Protein AF-L1JZZ5-F1 (afdb_monomer_lite)

Structure (mmCIF, N/CA/C/O backbone):
data_AF-L1JZZ5-F1
#
_entry.id   AF-L1JZZ5-F1
#
loop_
_atom_site.group_PDB
_atom_site.id
_atom_site.type_symbol
_atom_site.label_atom_id
_atom_site.label_alt_id
_atom_site.label_comp_id
_atom_site.label_asym_id
_atom_site.label_entity_id
_atom_site.label_seq_id
_atom_site.pdbx_PDB_ins_code
_atom_site.Cartn_x
_atom_site.Cartn_y
_atom_site.Cartn_z
_atom_site.occupancy
_atom_site.B_iso_or_equiv
_atom_site.auth_seq_id
_atom_site.auth_comp_id
_atom_site.auth_asym_id
_atom_site.auth_atom_id
_atom_site.pdbx_PDB_model_num
ATOM 1 N N . MET A 1 1 ? -26.896 -26.836 -14.659 1.00 37.75 1 MET A N 1
ATOM 2 C CA . MET A 1 1 ? -25.752 -26.478 -13.794 1.00 37.75 1 MET A CA 1
ATOM 3 C C . MET A 1 1 ? -26.277 -25.553 -12.716 1.00 37.75 1 MET A C 1
ATOM 5 O O . MET A 1 1 ? -26.664 -24.434 -13.031 1.00 37.75 1 MET A O 1
ATOM 9 N N . GLY A 1 2 ? -26.455 -26.086 -11.507 1.00 32.66 2 GLY A N 1
ATOM 10 C CA . GLY A 1 2 ? -27.060 -25.362 -10.392 1.00 32.66 2 GLY A CA 1
ATOM 11 C C . GLY A 1 2 ? -26.170 -24.207 -9.953 1.00 32.66 2 GLY A C 1
ATOM 12 O O . GLY A 1 2 ? -24.972 -24.394 -9.762 1.00 32.66 2 GLY A O 1
ATOM 13 N N . LYS A 1 3 ? -26.761 -23.017 -9.831 1.00 33.50 3 LYS A N 1
ATOM 14 C CA . LYS A 1 3 ? -26.171 -21.923 -9.065 1.00 33.50 3 LYS A CA 1
ATOM 15 C C . LYS A 1 3 ? -26.267 -22.335 -7.602 1.00 33.50 3 LYS A C 1
ATOM 17 O O . LYS A 1 3 ? -27.375 -22.497 -7.099 1.00 33.50 3 LYS A O 1
ATOM 22 N N . GLU A 1 4 ? -25.128 -22.559 -6.963 1.00 29.78 4 GLU A N 1
ATOM 23 C CA . GLU A 1 4 ? -25.080 -22.653 -5.509 1.00 29.78 4 GLU A CA 1
ATOM 24 C C . GLU A 1 4 ? -25.578 -21.325 -4.933 1.00 29.78 4 GLU A C 1
ATOM 26 O O . GLU A 1 4 ? -25.044 -20.254 -5.233 1.00 29.78 4 GLU A O 1
ATOM 31 N N . GLU A 1 5 ? -26.652 -21.392 -4.152 1.00 34.62 5 GLU A N 1
ATOM 32 C CA . GLU A 1 5 ? -27.039 -20.299 -3.270 1.00 34.62 5 GLU A CA 1
ATOM 33 C C . GLU A 1 5 ? -25.963 -20.129 -2.184 1.00 34.62 5 GLU A C 1
ATOM 35 O O . GLU A 1 5 ? -25.422 -21.128 -1.699 1.00 34.62 5 GLU A O 1
ATOM 40 N N . PRO A 1 6 ? -25.633 -18.892 -1.769 1.00 41.34 6 PRO A N 1
ATOM 41 C CA . PRO A 1 6 ? -24.631 -18.654 -0.740 1.00 41.34 6 PRO A CA 1
ATOM 42 C C . PRO A 1 6 ? -25.160 -19.119 0.624 1.00 41.34 6 PRO A C 1
ATOM 44 O O . PRO A 1 6 ? -25.843 -18.389 1.343 1.00 41.34 6 PRO A O 1
ATOM 47 N N . GLY A 1 7 ? -24.835 -20.360 0.980 1.00 38.97 7 GLY A N 1
ATOM 48 C CA . GLY A 1 7 ? -25.080 -20.917 2.303 1.00 38.97 7 GLY A CA 1
ATOM 49 C C . GLY A 1 7 ? -24.363 -20.114 3.394 1.00 38.97 7 GLY A C 1
ATOM 50 O O . GLY A 1 7 ? -23.183 -19.795 3.277 1.00 38.97 7 GLY A O 1
ATOM 51 N N . ALA A 1 8 ? -25.100 -19.794 4.459 1.00 40.31 8 ALA A N 1
ATOM 52 C CA . ALA A 1 8 ? -24.611 -19.375 5.775 1.00 40.31 8 ALA A CA 1
ATOM 53 C C . ALA A 1 8 ? -23.404 -18.408 5.795 1.00 40.31 8 ALA A C 1
ATOM 55 O O . ALA A 1 8 ? -22.304 -18.768 6.203 1.00 40.31 8 ALA A O 1
ATOM 56 N N . GLY A 1 9 ? -23.644 -17.140 5.445 1.00 44.41 9 GLY A N 1
ATOM 57 C CA . GLY A 1 9 ? -23.023 -15.985 6.114 1.00 44.41 9 GLY A CA 1
ATOM 58 C C . GLY A 1 9 ? -21.493 -15.955 6.218 1.00 44.41 9 GLY A C 1
ATOM 59 O O . GLY A 1 9 ? -20.964 -15.453 7.211 1.00 44.41 9 GLY A O 1
ATOM 60 N N . GLY A 1 10 ? -20.770 -16.482 5.227 1.00 56.88 10 GLY A N 1
ATOM 61 C CA . GLY A 1 10 ? -19.325 -16.305 5.136 1.00 56.88 10 GLY A CA 1
ATOM 62 C C . GLY A 1 10 ? -18.994 -14.816 5.046 1.00 56.88 10 GLY A C 1
ATOM 63 O O . GLY A 1 10 ? -19.433 -14.132 4.126 1.00 56.88 10 GLY A O 1
ATOM 64 N N . MET A 1 11 ? -18.251 -14.289 6.019 1.00 63.69 11 MET A N 1
ATOM 65 C CA . MET A 1 11 ? -17.798 -12.900 5.995 1.00 63.69 11 MET A CA 1
ATOM 66 C C . MET A 1 11 ? -16.867 -12.701 4.796 1.00 63.69 11 MET A C 1
ATOM 68 O O . MET A 1 11 ? -15.709 -13.112 4.834 1.00 63.69 11 MET A O 1
ATOM 72 N N . ALA A 1 12 ? -17.373 -12.082 3.732 1.00 80.50 12 ALA A N 1
ATOM 73 C CA . ALA A 1 12 ? -16.554 -11.700 2.594 1.00 80.50 12 ALA A CA 1
ATOM 74 C C . ALA A 1 12 ? -15.618 -10.560 3.019 1.00 80.50 12 ALA A C 1
ATOM 76 O O . ALA A 1 12 ? -16.069 -9.493 3.438 1.00 80.50 12 ALA A O 1
ATOM 77 N N . TRP A 1 13 ? -14.310 -10.783 2.925 1.00 86.56 13 TRP A N 1
ATOM 78 C CA . TRP A 1 13 ? -13.311 -9.724 3.022 1.00 86.56 13 TRP A CA 1
ATOM 79 C C . TRP A 1 13 ? -12.365 -9.799 1.838 1.00 86.56 13 TRP A C 1
ATOM 81 O O . TRP A 1 13 ? -12.083 -10.876 1.316 1.00 86.56 13 TRP A O 1
ATOM 91 N N . ALA A 1 14 ? -11.860 -8.644 1.422 1.00 91.94 14 ALA A N 1
ATOM 92 C CA . ALA A 1 14 ? -10.918 -8.573 0.321 1.00 91.94 14 ALA A CA 1
ATOM 93 C C . ALA A 1 14 ? -9.541 -9.085 0.773 1.00 91.94 14 ALA A C 1
ATOM 95 O O . ALA A 1 14 ? -8.898 -8.503 1.654 1.00 91.94 14 ALA A O 1
ATOM 96 N N . LYS A 1 15 ? -9.122 -10.198 0.168 1.00 96.00 15 LYS A N 1
ATOM 97 C CA . LYS A 1 15 ? -7.812 -10.829 0.323 1.00 96.00 15 LYS A CA 1
ATOM 98 C C . LYS A 1 15 ? -7.146 -10.867 -1.053 1.00 96.00 15 LYS A C 1
ATOM 100 O O . LYS A 1 15 ? -7.785 -11.258 -2.018 1.00 96.00 15 LYS A O 1
ATOM 105 N N . PHE A 1 16 ? -5.869 -10.510 -1.114 1.00 97.88 16 PHE A N 1
ATOM 106 C CA . PHE A 1 16 ? -5.036 -10.654 -2.304 1.00 97.88 16 PHE A CA 1
ATOM 107 C C . PHE A 1 16 ? -3.808 -11.502 -1.965 1.00 97.88 16 PHE A C 1
ATOM 109 O O . PHE A 1 16 ? -2.813 -10.988 -1.456 1.00 97.88 16 PHE A O 1
ATOM 116 N N . GLY A 1 17 ? -3.919 -12.813 -2.171 1.00 97.62 17 GLY A N 1
ATOM 117 C CA . GLY A 1 17 ? -2.864 -13.805 -1.988 1.00 97.62 17 GLY A CA 1
ATOM 118 C C . GLY A 1 17 ? -2.224 -14.250 -3.298 1.00 97.62 17 GLY A C 1
ATOM 119 O O . GLY A 1 17 ? -2.310 -13.570 -4.322 1.00 97.62 17 GLY A O 1
ATOM 120 N N . LYS A 1 18 ? -1.546 -15.403 -3.267 1.00 97.94 18 LYS A N 1
ATOM 121 C CA . LYS A 1 18 ? -0.836 -15.949 -4.434 1.00 97.94 18 LYS A CA 1
ATOM 122 C C . LYS A 1 18 ? -1.763 -16.214 -5.613 1.00 97.94 18 LYS A C 1
ATOM 124 O O . LYS A 1 18 ? -1.334 -16.064 -6.754 1.00 97.94 18 LYS A O 1
ATOM 129 N N . GLU A 1 19 ? -3.009 -16.597 -5.344 1.00 97.56 19 GLU A N 1
ATOM 130 C CA . GLU A 1 19 ? -4.022 -16.828 -6.373 1.00 97.56 19 GLU A CA 1
ATOM 131 C C . GLU A 1 19 ? -4.348 -15.536 -7.135 1.00 97.56 19 GLU A C 1
ATOM 133 O O . GLU A 1 19 ? -4.229 -15.504 -8.360 1.00 97.56 19 GLU A O 1
ATOM 138 N N . GLU A 1 20 ? -4.650 -14.444 -6.427 1.00 98.06 20 GLU A N 1
ATOM 139 C CA . GLU A 1 20 ? -4.928 -13.144 -7.043 1.00 98.06 20 GLU A CA 1
ATOM 140 C C . GLU A 1 20 ? -3.703 -12.592 -7.785 1.00 98.06 20 GLU A C 1
ATOM 142 O O . GLU A 1 20 ? -3.832 -12.083 -8.899 1.00 98.06 20 GLU A O 1
ATOM 147 N N . TRP A 1 21 ? -2.500 -12.749 -7.224 1.00 98.44 21 TRP A N 1
ATOM 148 C CA . TRP A 1 21 ? -1.262 -12.424 -7.937 1.00 98.44 21 TRP A CA 1
ATOM 149 C C . TRP A 1 21 ? -1.123 -13.225 -9.238 1.00 98.44 21 TRP A C 1
ATOM 151 O O . TRP A 1 21 ? -0.866 -12.637 -10.292 1.00 98.44 21 TRP A O 1
ATOM 161 N N . GLY A 1 22 ? -1.340 -14.543 -9.179 1.00 98.31 22 GLY A N 1
ATOM 162 C CA . GLY A 1 22 ? -1.291 -15.461 -10.320 1.00 98.31 22 GLY A CA 1
ATOM 163 C C . GLY A 1 22 ? -2.238 -15.056 -11.440 1.00 98.31 22 GLY A C 1
ATOM 164 O O . GLY A 1 22 ? -1.832 -15.033 -12.613 1.00 98.31 22 GLY A O 1
ATOM 165 N N . ARG A 1 23 ? -3.460 -14.693 -11.039 1.00 98.25 23 ARG A N 1
ATOM 166 C CA . ARG A 1 23 ? -4.546 -14.237 -11.899 1.00 98.25 23 ARG A CA 1
ATOM 167 C C . ARG A 1 23 ? -4.212 -12.931 -12.609 1.00 98.25 23 ARG A C 1
ATOM 169 O O . ARG A 1 23 ? -4.333 -12.877 -13.825 1.00 98.25 23 ARG A O 1
ATOM 176 N N . TYR A 1 24 ? -3.766 -11.903 -11.887 1.00 98.50 24 TYR A N 1
ATOM 177 C CA . TYR A 1 24 ? -3.611 -10.567 -12.472 1.00 98.50 24 TYR A CA 1
ATOM 178 C C . TYR A 1 24 ? -2.222 -10.291 -13.056 1.00 98.50 24 TYR A C 1
ATOM 180 O O . TYR A 1 24 ? -2.132 -9.665 -14.107 1.00 98.50 24 TYR A O 1
ATOM 188 N N . PHE A 1 25 ? -1.132 -10.754 -12.437 1.00 98.25 25 PHE A N 1
ATOM 189 C CA . PHE A 1 25 ? 0.217 -10.273 -12.787 1.00 98.25 25 PHE A CA 1
ATOM 190 C C . PHE A 1 25 ? 1.253 -11.375 -13.004 1.00 98.25 25 PHE A C 1
ATOM 192 O O . PHE A 1 25 ? 2.160 -11.223 -13.825 1.00 98.25 25 PHE A O 1
ATOM 199 N N . GLY A 1 26 ? 1.155 -12.508 -12.312 1.00 97.50 26 GLY A N 1
ATOM 200 C CA . GLY A 1 26 ? 2.213 -13.506 -12.393 1.00 97.50 26 GLY A CA 1
ATOM 201 C C . GLY A 1 26 ? 2.335 -14.431 -11.200 1.00 97.50 26 GLY A C 1
ATOM 202 O O . GLY A 1 26 ? 1.666 -14.291 -10.184 1.00 97.50 26 GLY A O 1
ATOM 203 N N . LEU A 1 27 ? 3.236 -15.391 -11.347 1.00 97.94 27 LEU A N 1
ATOM 204 C CA . LEU A 1 27 ? 3.543 -16.364 -10.319 1.00 97.94 27 LEU A CA 1
ATOM 205 C C . LEU A 1 27 ? 4.283 -15.700 -9.154 1.00 97.94 27 LEU A C 1
ATOM 207 O O . LEU A 1 27 ? 5.340 -15.095 -9.343 1.00 97.94 27 LEU A O 1
ATOM 211 N N . VAL A 1 28 ? 3.763 -15.900 -7.947 1.00 97.75 28 VAL A N 1
ATOM 212 C CA . VAL A 1 28 ? 4.464 -15.657 -6.684 1.00 97.75 28 VAL A CA 1
ATOM 213 C C . VAL A 1 28 ? 4.850 -17.023 -6.102 1.00 97.75 28 VAL A C 1
ATOM 215 O O . VAL A 1 28 ? 3.963 -17.865 -5.939 1.00 97.75 28 VAL A O 1
ATOM 218 N N . PRO A 1 29 ? 6.137 -17.306 -5.827 1.00 93.06 29 PRO A N 1
ATOM 219 C CA . PRO A 1 29 ? 6.554 -18.636 -5.383 1.00 93.06 29 PRO A CA 1
ATOM 220 C C . PRO A 1 29 ? 6.024 -18.962 -3.983 1.00 93.06 29 PRO A C 1
ATOM 222 O O . PRO A 1 29 ? 5.445 -20.034 -3.791 1.00 93.06 29 PRO A O 1
ATOM 225 N N . ASP A 1 30 ? 6.104 -18.000 -3.062 1.00 94.94 30 ASP A N 1
ATOM 226 C CA . ASP A 1 30 ? 5.844 -18.204 -1.638 1.00 94.94 30 ASP A CA 1
ATOM 227 C C . ASP A 1 30 ? 4.653 -17.373 -1.138 1.00 94.94 30 ASP A C 1
ATOM 229 O O . ASP A 1 30 ? 4.576 -16.166 -1.364 1.00 94.94 30 ASP A O 1
ATOM 233 N N . GLU A 1 31 ? 3.746 -18.016 -0.401 1.00 96.50 31 GLU A N 1
ATOM 234 C CA . GLU A 1 31 ? 2.667 -17.376 0.361 1.00 96.50 31 GLU A CA 1
ATOM 235 C C . GLU A 1 31 ? 2.805 -17.834 1.818 1.00 96.50 31 GLU A C 1
ATOM 237 O O . GLU A 1 31 ? 2.478 -18.985 2.121 1.00 96.50 31 GLU A O 1
ATOM 242 N N . PRO A 1 32 ? 3.325 -16.986 2.726 1.00 95.88 32 PRO A N 1
ATOM 243 C CA . PRO A 1 32 ? 3.404 -17.323 4.140 1.00 95.88 32 PRO A CA 1
ATOM 244 C C . PRO A 1 32 ? 2.027 -17.705 4.683 1.00 95.88 32 PRO A C 1
ATOM 246 O O . PRO A 1 32 ? 1.006 -17.158 4.257 1.00 95.88 32 PRO A O 1
ATOM 249 N N . ALA A 1 33 ? 1.982 -18.621 5.649 1.00 94.88 33 ALA A N 1
ATOM 250 C CA . ALA A 1 33 ? 0.723 -18.977 6.288 1.00 94.88 33 ALA A CA 1
ATOM 251 C C . ALA A 1 33 ? 0.098 -17.743 6.956 1.00 94.88 33 ALA A C 1
ATOM 253 O O . ALA A 1 33 ? 0.778 -16.983 7.646 1.00 94.88 33 ALA A O 1
ATOM 254 N N . LEU A 1 34 ? -1.209 -17.553 6.772 1.00 92.62 34 LEU A N 1
ATOM 255 C CA . LEU A 1 34 ? -1.927 -16.538 7.532 1.00 92.62 34 LEU A CA 1
ATOM 256 C C . LEU A 1 34 ? -1.926 -16.903 9.025 1.00 92.62 34 LEU A C 1
ATOM 258 O O . LEU A 1 34 ? -2.059 -18.085 9.362 1.00 92.62 34 LEU A O 1
ATOM 262 N N . PRO A 1 35 ? -1.848 -15.915 9.932 1.00 87.69 35 PRO A N 1
ATOM 263 C CA . PRO A 1 35 ? -1.939 -16.184 11.359 1.00 87.69 35 PRO A CA 1
ATOM 264 C C . PRO A 1 35 ? -3.265 -16.864 11.733 1.00 87.69 35 PRO A C 1
ATOM 266 O O . PRO A 1 35 ? -4.317 -16.544 11.170 1.00 87.69 35 PRO A O 1
ATOM 269 N N . ARG A 1 36 ? -3.251 -17.764 12.728 1.00 84.06 36 ARG A N 1
ATOM 270 C CA . ARG A 1 36 ? -4.423 -18.590 13.105 1.00 84.06 36 ARG A CA 1
ATOM 271 C C . ARG A 1 36 ? -5.657 -17.752 13.439 1.00 84.06 36 ARG A C 1
ATOM 273 O O . ARG A 1 36 ? -6.785 -18.149 13.154 1.00 84.06 36 ARG A O 1
ATOM 280 N N . ARG A 1 37 ? -5.436 -16.575 14.027 1.00 85.44 37 ARG A N 1
ATOM 281 C CA . ARG A 1 37 ? -6.485 -15.652 14.479 1.00 85.44 37 ARG A CA 1
ATOM 282 C C . ARG A 1 37 ? -6.926 -14.634 13.422 1.00 85.44 37 ARG A C 1
ATOM 284 O O . ARG A 1 37 ? -7.717 -13.754 13.747 1.00 85.44 37 ARG A O 1
ATOM 291 N N . ILE A 1 38 ? -6.498 -14.754 12.159 1.00 87.81 38 ILE A N 1
ATOM 292 C CA . ILE A 1 38 ? -6.855 -13.780 11.112 1.00 87.81 38 ILE A CA 1
ATOM 293 C C . ILE A 1 38 ? -8.371 -13.623 10.942 1.00 87.81 38 ILE A C 1
ATOM 295 O O . ILE A 1 38 ? -8.857 -12.506 10.826 1.00 87.81 38 ILE A O 1
ATOM 299 N N . LYS A 1 39 ? -9.150 -14.713 11.008 1.00 89.81 39 LYS A N 1
ATOM 300 C CA . LYS A 1 39 ? -10.616 -14.637 10.867 1.00 89.81 39 LYS A CA 1
ATOM 301 C C . LYS A 1 39 ? -11.260 -13.835 12.002 1.00 89.81 39 LYS A C 1
ATOM 303 O O . LYS A 1 39 ? -12.170 -13.050 11.757 1.00 89.81 39 LYS A O 1
ATOM 308 N N . ALA A 1 40 ? -10.766 -14.019 13.228 1.00 86.94 40 ALA A N 1
ATOM 309 C CA . ALA A 1 40 ? -11.220 -13.259 14.388 1.00 86.94 40 ALA A CA 1
ATOM 310 C C . ALA A 1 40 ? -10.843 -11.778 14.250 1.00 86.94 40 ALA A C 1
ATOM 312 O O . ALA A 1 40 ? -11.694 -10.921 14.462 1.00 86.94 40 ALA A O 1
ATOM 313 N N . LEU A 1 41 ? -9.614 -11.484 13.804 1.00 88.56 41 LEU A N 1
ATOM 314 C CA . LEU A 1 41 ? -9.162 -10.118 13.531 1.00 88.56 41 LEU A CA 1
ATOM 315 C C . LEU A 1 41 ? -10.047 -9.426 12.487 1.00 88.56 41 LEU A C 1
ATOM 317 O O . LEU A 1 41 ? -10.511 -8.319 12.725 1.00 88.56 41 LEU A O 1
ATOM 321 N N . MET A 1 42 ? -10.328 -10.087 11.361 1.00 89.69 42 MET A N 1
ATOM 322 C CA . MET A 1 42 ? -11.164 -9.524 10.296 1.00 89.69 42 MET A CA 1
ATOM 323 C C . MET A 1 42 ? -12.604 -9.264 10.758 1.00 89.69 42 MET A C 1
ATOM 325 O O . MET A 1 42 ? -13.226 -8.302 10.306 1.00 89.69 42 MET A O 1
ATOM 329 N N . GLY A 1 43 ? -13.124 -10.091 11.670 1.00 89.31 43 GLY A N 1
ATOM 330 C CA . GLY A 1 43 ? -14.459 -9.930 12.239 1.00 89.31 43 GLY A CA 1
ATOM 331 C C . GLY A 1 43 ? -14.564 -8.968 13.422 1.00 89.31 43 GLY A C 1
ATOM 332 O O . GLY A 1 43 ? -15.688 -8.626 13.799 1.00 89.31 43 GLY A O 1
ATOM 333 N N . ALA A 1 44 ? -13.438 -8.533 13.989 1.00 88.94 44 ALA A N 1
ATOM 334 C CA . ALA A 1 44 ? -13.398 -7.606 15.111 1.00 88.94 44 ALA A CA 1
ATOM 335 C C . ALA A 1 44 ? -13.821 -6.189 14.699 1.00 88.94 44 ALA A C 1
ATOM 337 O O . ALA A 1 44 ? -13.735 -5.802 13.528 1.00 88.94 44 ALA A O 1
ATOM 338 N N . SER A 1 45 ? -14.252 -5.401 15.685 1.00 89.25 45 SER A N 1
ATOM 339 C CA . SER A 1 45 ? -14.492 -3.967 15.518 1.00 89.25 45 SER A CA 1
ATOM 340 C C . SER A 1 45 ? -13.213 -3.261 15.072 1.00 89.25 45 SER A C 1
ATOM 342 O O . SER A 1 45 ? -12.127 -3.513 15.590 1.00 89.25 45 SER A O 1
ATOM 344 N N . CYS A 1 46 ? -13.339 -2.361 14.106 1.00 91.12 46 CYS A N 1
ATOM 345 C CA . CYS A 1 46 ? -12.235 -1.558 13.627 1.00 91.12 46 CYS A CA 1
ATOM 346 C C . CYS A 1 46 ? -11.891 -0.468 14.658 1.00 91.12 46 CYS A C 1
ATOM 348 O O . CYS A 1 46 ? -12.775 0.312 15.020 1.00 91.12 46 CYS A O 1
ATOM 350 N N . PRO A 1 47 ? -10.617 -0.338 15.074 1.00 88.12 47 PRO A N 1
ATOM 351 C CA . PRO A 1 47 ? -10.213 0.693 16.031 1.00 88.12 47 PRO A CA 1
ATOM 352 C C . PRO A 1 47 ? -10.198 2.108 15.425 1.00 88.12 47 PRO A C 1
ATOM 354 O O . PRO A 1 47 ? -10.144 3.094 16.153 1.00 88.12 47 PRO A O 1
ATOM 357 N N . ILE A 1 48 ? -10.233 2.224 14.093 1.00 90.62 48 ILE A N 1
ATOM 358 C CA . ILE A 1 48 ? -10.131 3.507 13.382 1.00 90.62 48 ILE A CA 1
ATOM 359 C C . ILE A 1 48 ? -11.520 4.054 13.025 1.00 90.62 48 ILE A C 1
ATOM 361 O O . ILE A 1 48 ? -11.804 5.231 13.249 1.00 90.62 48 ILE A O 1
ATOM 365 N N . TRP A 1 49 ? -12.400 3.201 12.493 1.00 92.19 49 TRP A N 1
ATOM 366 C CA . TRP A 1 49 ? -13.741 3.580 12.041 1.00 92.19 49 TRP A CA 1
ATOM 367 C C . TRP A 1 49 ? -14.808 2.947 12.939 1.00 92.19 49 TRP A C 1
ATOM 369 O O . TRP A 1 49 ? -15.121 1.761 12.821 1.00 92.19 49 TRP A O 1
ATOM 379 N N . LYS A 1 50 ? -15.385 3.755 13.838 1.00 91.69 50 LYS A N 1
ATOM 380 C CA . LYS A 1 50 ? -16.410 3.313 14.798 1.00 91.69 50 LYS A CA 1
ATOM 381 C C . LYS A 1 50 ? -17.601 2.658 14.095 1.00 91.69 50 LYS A C 1
ATOM 383 O O . LYS A 1 50 ? -18.107 3.172 13.101 1.00 91.69 50 LYS A O 1
ATOM 388 N N . GLY A 1 51 ? -18.065 1.540 14.650 1.00 92.31 51 GLY A N 1
ATOM 389 C CA . GLY A 1 51 ? -19.211 0.789 14.127 1.00 92.31 51 GLY A CA 1
ATOM 390 C C . GLY A 1 51 ? -18.917 -0.045 12.876 1.00 92.31 51 GLY A C 1
ATOM 391 O O . GLY A 1 51 ? -19.826 -0.696 12.370 1.00 92.31 51 GLY A O 1
ATOM 392 N N . LYS A 1 52 ? -17.673 -0.050 12.384 1.00 94.19 52 LYS A N 1
ATOM 393 C CA . LYS A 1 52 ? -17.224 -0.910 11.286 1.00 94.19 52 LYS A CA 1
ATOM 394 C C . LYS A 1 52 ? -16.378 -2.057 11.804 1.00 94.19 52 LYS A C 1
ATOM 396 O O . LYS A 1 52 ? -15.733 -1.938 12.841 1.00 94.19 52 LYS A O 1
ATOM 401 N N . LYS A 1 53 ? -16.337 -3.150 11.054 1.00 93.19 53 LYS A N 1
ATOM 402 C CA . LYS A 1 53 ? -15.395 -4.253 11.240 1.00 93.19 53 LYS A CA 1
ATOM 403 C C . LYS A 1 53 ? -14.096 -4.003 10.481 1.00 93.19 53 LYS A C 1
ATOM 405 O O . LYS A 1 53 ? -14.033 -3.201 9.541 1.00 93.19 53 LYS A O 1
ATOM 410 N N . VAL A 1 54 ? -13.046 -4.720 10.866 1.00 93.38 54 VAL A N 1
ATOM 411 C CA . VAL A 1 54 ? -11.755 -4.684 10.166 1.00 93.38 54 VAL A CA 1
ATOM 412 C C . VAL A 1 54 ? -11.917 -5.088 8.694 1.00 93.38 54 VAL A C 1
ATOM 414 O O . VAL A 1 54 ? -11.413 -4.388 7.821 1.00 93.38 54 VAL A O 1
ATOM 417 N N . CYS A 1 55 ? -12.694 -6.131 8.389 1.00 94.56 55 CYS A N 1
ATOM 418 C CA . CYS A 1 55 ? -12.959 -6.571 7.013 1.00 94.56 55 CYS A CA 1
ATOM 419 C C . CYS A 1 55 ? -13.626 -5.527 6.107 1.00 94.56 55 CYS A C 1
ATOM 421 O O . CYS A 1 55 ? -13.415 -5.524 4.892 1.00 94.56 55 CYS A O 1
ATOM 423 N N . GLU A 1 56 ? -14.424 -4.629 6.681 1.00 95.19 56 GLU A N 1
ATOM 424 C CA . GLU A 1 56 ? -15.096 -3.575 5.922 1.00 95.19 56 GLU A CA 1
ATOM 425 C C . GLU A 1 56 ? -14.114 -2.467 5.528 1.00 95.19 56 GLU A C 1
ATOM 427 O O . GLU A 1 56 ? -14.250 -1.857 4.468 1.00 95.19 56 GLU A O 1
ATOM 432 N N . THR A 1 57 ? -13.088 -2.245 6.347 1.00 95.38 57 THR A N 1
ATOM 433 C CA . THR A 1 57 ? -12.236 -1.047 6.308 1.00 95.38 57 THR A CA 1
ATOM 434 C C . THR A 1 57 ? -10.806 -1.316 5.859 1.00 95.38 57 THR A C 1
ATOM 436 O O . THR A 1 57 ? -10.111 -0.388 5.456 1.00 95.38 57 THR A O 1
ATOM 439 N N . HIS A 1 58 ? -10.366 -2.572 5.901 1.00 96.56 58 HIS A N 1
ATOM 440 C CA . HIS A 1 58 ? -9.009 -2.981 5.562 1.00 96.56 58 HIS A CA 1
ATOM 441 C C . HIS A 1 58 ? -8.990 -4.002 4.421 1.00 96.56 58 HIS A C 1
ATOM 443 O O . HIS A 1 58 ? -9.985 -4.670 4.128 1.00 96.56 58 HIS A O 1
ATOM 449 N N . LEU A 1 59 ? -7.828 -4.112 3.785 1.00 97.75 59 LEU A N 1
ATOM 450 C CA . LEU A 1 59 ? -7.470 -5.114 2.791 1.00 97.75 59 LEU A CA 1
ATOM 451 C C . LEU A 1 59 ? -6.368 -6.002 3.361 1.00 97.75 59 LEU A C 1
ATOM 453 O O . LEU A 1 59 ? -5.427 -5.503 3.979 1.00 97.75 59 LEU A O 1
ATOM 457 N N . LEU A 1 60 ? -6.473 -7.308 3.126 1.00 97.81 60 LEU A N 1
ATOM 458 C CA . LEU A 1 60 ? -5.418 -8.264 3.443 1.00 97.81 60 LEU A CA 1
ATOM 459 C C . LEU A 1 60 ? -4.604 -8.540 2.175 1.00 97.81 60 LEU A C 1
ATOM 461 O O . LEU A 1 60 ? -5.118 -9.144 1.236 1.00 97.81 60 LEU A O 1
ATOM 465 N N . VAL A 1 61 ? -3.351 -8.094 2.134 1.00 98.44 61 VAL A N 1
ATOM 466 C CA . VAL A 1 61 ? -2.530 -8.088 0.914 1.00 98.44 61 VAL A CA 1
ATOM 467 C C . VAL A 1 61 ? -1.222 -8.835 1.151 1.00 98.44 61 VAL A C 1
ATOM 469 O O . VAL A 1 61 ? -0.496 -8.548 2.105 1.00 98.44 61 VAL A O 1
ATOM 472 N N . LEU A 1 62 ? -0.912 -9.792 0.278 1.00 98.50 62 LEU A N 1
ATOM 473 C CA . LEU A 1 62 ? 0.395 -10.432 0.209 1.00 98.50 62 LEU A CA 1
ATOM 474 C C . LEU A 1 62 ? 1.358 -9.492 -0.512 1.00 98.50 62 LEU A C 1
ATOM 476 O O . LEU A 1 62 ? 1.136 -9.144 -1.672 1.00 98.50 62 LEU A O 1
ATOM 480 N N . VAL A 1 63 ? 2.448 -9.133 0.154 1.00 98.56 63 VAL A N 1
ATOM 481 C CA . VAL A 1 63 ? 3.571 -8.416 -0.447 1.00 98.56 63 VAL A CA 1
ATOM 482 C C . VAL A 1 63 ? 4.663 -9.442 -0.747 1.00 98.56 63 VAL A C 1
ATOM 484 O O . VAL A 1 63 ? 5.294 -9.939 0.189 1.00 98.56 63 VAL A O 1
ATOM 487 N N . PRO A 1 64 ? 4.878 -9.821 -2.018 1.00 98.31 64 PRO A N 1
ATOM 488 C CA . PRO A 1 64 ? 5.823 -10.874 -2.354 1.00 98.31 64 PRO A CA 1
ATOM 489 C C . PRO A 1 64 ? 7.266 -10.350 -2.419 1.00 98.31 64 PRO A C 1
ATOM 491 O O . PRO A 1 64 ? 7.490 -9.178 -2.710 1.00 98.31 64 PRO A O 1
ATOM 494 N N . SER A 1 65 ? 8.257 -11.222 -2.213 1.00 98.31 65 SER A N 1
ATOM 495 C CA . SER A 1 65 ? 9.677 -10.921 -2.484 1.00 98.31 65 SER A CA 1
ATOM 496 C C . SER A 1 65 ? 10.029 -11.003 -3.967 1.00 98.31 65 SER A C 1
ATOM 498 O O . SER A 1 65 ? 10.939 -10.314 -4.434 1.00 98.31 65 SER A O 1
ATOM 500 N N . THR A 1 66 ? 9.299 -11.816 -4.731 1.00 98.50 66 THR A N 1
ATOM 501 C CA . THR A 1 66 ? 9.487 -11.978 -6.175 1.00 98.50 66 THR A CA 1
ATOM 502 C C . THR A 1 66 ? 8.160 -12.148 -6.911 1.00 98.50 66 THR A C 1
ATOM 504 O O . THR A 1 66 ? 7.184 -12.652 -6.360 1.00 98.50 66 THR A O 1
ATOM 507 N N . LEU A 1 67 ? 8.140 -11.747 -8.180 1.00 98.38 67 LEU A N 1
ATOM 508 C CA . LEU A 1 67 ? 7.046 -11.967 -9.122 1.00 98.38 67 LEU A CA 1
ATOM 509 C C . LEU A 1 67 ? 7.646 -12.459 -10.440 1.00 98.38 67 LEU A C 1
ATOM 511 O O . LEU A 1 67 ? 8.519 -11.803 -11.006 1.00 98.38 67 LEU A O 1
ATOM 515 N N . ASN A 1 68 ? 7.208 -13.625 -10.921 1.00 97.88 68 ASN A N 1
ATOM 516 C CA . ASN A 1 68 ? 7.793 -14.304 -12.085 1.00 97.88 68 ASN A CA 1
ATOM 517 C C . ASN A 1 68 ? 9.331 -14.414 -11.980 1.00 97.88 68 ASN A C 1
ATOM 519 O O . ASN A 1 68 ? 10.053 -14.068 -12.914 1.00 97.88 68 ASN A O 1
ATOM 523 N N . SER A 1 69 ? 9.832 -14.815 -10.805 1.00 97.81 69 SER A N 1
ATOM 524 C CA . SER A 1 69 ? 11.269 -14.933 -10.485 1.00 97.81 69 SER A CA 1
ATOM 525 C C . SER A 1 69 ? 12.077 -13.626 -10.541 1.00 97.81 69 SER A C 1
ATOM 527 O O . SER A 1 69 ? 13.294 -13.649 -10.366 1.00 97.81 69 SER A O 1
ATOM 529 N N . ARG A 1 70 ? 11.427 -12.474 -10.737 1.00 98.31 70 ARG A N 1
ATOM 530 C CA . ARG A 1 70 ? 12.050 -11.146 -10.660 1.00 98.31 70 ARG A CA 1
ATOM 531 C C . ARG A 1 70 ? 11.823 -10.565 -9.272 1.00 98.31 70 ARG A C 1
ATOM 533 O O . ARG A 1 70 ? 10.727 -10.692 -8.731 1.00 98.31 70 ARG A O 1
ATOM 540 N N . ARG A 1 71 ? 12.840 -9.919 -8.693 1.00 98.19 71 ARG A N 1
ATOM 541 C CA . ARG A 1 71 ? 12.724 -9.249 -7.386 1.00 98.19 71 ARG A CA 1
ATOM 542 C C . ARG A 1 71 ? 11.586 -8.229 -7.416 1.00 98.19 71 ARG A C 1
ATOM 544 O O . ARG A 1 71 ? 11.547 -7.384 -8.307 1.00 98.19 71 ARG A O 1
ATOM 551 N N . MET A 1 72 ? 10.689 -8.310 -6.437 1.00 98.44 72 MET A N 1
ATOM 552 C CA . MET A 1 72 ? 9.598 -7.357 -6.282 1.00 98.44 72 MET A CA 1
ATOM 553 C C . MET A 1 72 ? 10.164 -5.985 -5.925 1.00 98.44 72 MET A C 1
ATOM 555 O O . MET A 1 72 ? 10.927 -5.865 -4.971 1.00 98.44 72 MET A O 1
ATOM 559 N N . CYS A 1 73 ? 9.801 -4.962 -6.691 1.00 98.19 73 CYS A N 1
ATOM 560 C CA . CYS A 1 73 ? 10.210 -3.579 -6.474 1.00 98.19 73 CYS A CA 1
ATOM 561 C C . CYS A 1 73 ? 9.251 -2.622 -7.192 1.00 98.19 73 CYS A C 1
ATOM 563 O O . CYS A 1 73 ? 8.405 -3.039 -7.989 1.00 98.19 73 CYS A O 1
ATOM 565 N N . MET A 1 74 ? 9.403 -1.321 -6.945 1.00 97.50 74 MET A N 1
ATOM 566 C CA . MET A 1 74 ? 8.558 -0.295 -7.566 1.00 97.50 74 MET A CA 1
ATOM 567 C C . MET A 1 74 ? 8.704 -0.244 -9.089 1.00 97.50 74 MET A C 1
ATOM 569 O O . MET A 1 74 ? 7.713 -0.054 -9.790 1.00 97.50 74 MET A O 1
ATOM 573 N N . ASN A 1 75 ? 9.912 -0.469 -9.617 1.00 98.12 75 ASN A N 1
ATOM 574 C CA . ASN A 1 75 ? 10.139 -0.520 -11.064 1.00 98.12 75 ASN A CA 1
ATOM 575 C C . ASN A 1 75 ? 9.419 -1.698 -11.718 1.00 98.12 75 ASN A C 1
ATOM 577 O O . ASN A 1 75 ? 8.821 -1.526 -12.777 1.00 98.12 75 ASN A O 1
ATOM 581 N N . LEU A 1 76 ? 9.441 -2.869 -11.073 1.00 98.50 76 LEU A N 1
ATOM 582 C CA . LEU A 1 76 ? 8.708 -4.033 -11.558 1.00 98.50 76 LEU A CA 1
ATOM 583 C C . LEU A 1 76 ? 7.202 -3.765 -11.552 1.00 98.50 76 LEU A C 1
ATOM 585 O O . LEU A 1 76 ? 6.539 -4.039 -12.546 1.00 98.50 76 LEU A O 1
ATOM 589 N N . MET A 1 77 ? 6.670 -3.186 -10.470 1.00 98.06 77 MET A N 1
ATOM 590 C CA . MET A 1 77 ? 5.246 -2.850 -10.391 1.00 98.06 77 MET A CA 1
ATOM 591 C C . MET A 1 77 ? 4.822 -1.860 -11.476 1.00 98.06 77 MET A C 1
ATOM 593 O O . MET A 1 77 ? 3.813 -2.097 -12.134 1.00 98.06 77 MET A O 1
ATOM 597 N N . ALA A 1 78 ? 5.616 -0.810 -11.710 1.00 97.62 78 ALA A N 1
ATOM 598 C CA . ALA A 1 78 ? 5.363 0.177 -12.759 1.00 97.62 78 ALA A CA 1
ATOM 599 C C . ALA A 1 78 ? 5.311 -0.442 -14.169 1.00 97.62 78 ALA A C 1
ATOM 601 O O . ALA A 1 78 ? 4.596 0.063 -15.032 1.00 97.62 78 ALA A O 1
ATOM 602 N N . GLU A 1 79 ? 6.061 -1.519 -14.408 1.00 98.00 79 GLU A N 1
ATOM 603 C CA . GLU A 1 79 ? 6.042 -2.278 -15.660 1.00 98.00 79 GLU A CA 1
ATOM 604 C C . GLU A 1 79 ? 4.792 -3.166 -15.761 1.00 98.00 79 GLU A C 1
ATOM 606 O O . GLU A 1 79 ? 4.019 -3.039 -16.709 1.00 98.00 79 GLU A O 1
ATOM 611 N N . VAL A 1 80 ? 4.560 -4.040 -14.775 1.00 98.19 80 VAL A N 1
ATOM 612 C CA . VAL A 1 80 ? 3.529 -5.091 -14.885 1.00 98.19 80 VAL A CA 1
ATOM 613 C C . VAL A 1 80 ? 2.098 -4.565 -14.753 1.00 98.19 80 VAL A C 1
ATOM 615 O O . VAL A 1 80 ? 1.178 -5.164 -15.303 1.00 98.19 80 VAL A O 1
ATOM 618 N N . MET A 1 81 ? 1.887 -3.435 -14.068 1.00 97.81 81 MET A N 1
ATOM 619 C CA . MET A 1 81 ? 0.548 -2.850 -13.880 1.00 97.81 81 MET A CA 1
ATOM 620 C C . MET A 1 81 ? -0.094 -2.329 -15.177 1.00 97.81 81 MET A C 1
ATOM 622 O O . MET A 1 81 ? -1.312 -2.154 -15.232 1.00 97.81 81 MET A O 1
ATOM 626 N N . GLN A 1 82 ? 0.715 -2.093 -16.216 1.00 98.25 82 GLN A N 1
ATOM 627 C CA . GLN A 1 82 ? 0.260 -1.563 -17.505 1.00 98.25 82 GLN A CA 1
ATOM 628 C C . GLN A 1 82 ? -0.380 -2.628 -18.399 1.00 98.25 82 GLN A C 1
ATOM 630 O O . GLN A 1 82 ? -1.132 -2.291 -19.310 1.00 98.25 82 GLN A O 1
ATOM 635 N N . ALA A 1 83 ? -0.091 -3.903 -18.146 1.00 98.06 83 ALA A N 1
ATOM 636 C CA . ALA A 1 83 ? -0.602 -5.023 -18.924 1.00 98.06 83 ALA A CA 1
ATOM 637 C C . ALA A 1 83 ? -0.907 -6.212 -17.997 1.00 98.06 83 ALA A C 1
ATOM 639 O O . ALA A 1 83 ? -0.220 -7.237 -18.065 1.00 98.06 83 ALA A O 1
ATOM 640 N N . PRO A 1 84 ? -1.901 -6.086 -17.095 1.00 97.94 84 PRO A N 1
ATOM 641 C CA . PRO A 1 84 ? -2.331 -7.222 -16.302 1.00 97.94 84 PRO A CA 1
ATOM 642 C C . PRO A 1 84 ? -2.893 -8.312 -17.225 1.00 97.94 84 PRO A C 1
ATOM 644 O O . PRO A 1 84 ? -3.447 -8.029 -18.288 1.00 97.94 84 PRO A O 1
ATOM 647 N N . LYS A 1 85 ? -2.772 -9.571 -16.810 1.00 98.19 85 LYS A N 1
ATOM 648 C CA . LYS A 1 85 ? -3.336 -10.723 -17.529 1.00 98.19 85 LYS A CA 1
ATOM 649 C C . LYS A 1 85 ? -4.864 -10.667 -17.594 1.00 98.19 85 LYS A C 1
ATOM 651 O O . LYS A 1 85 ? -5.455 -11.073 -18.587 1.00 98.19 85 LYS A O 1
ATOM 656 N N . GLU A 1 86 ? -5.481 -10.177 -16.522 1.00 98.12 86 GLU A N 1
ATOM 657 C CA . GLU A 1 86 ? -6.923 -9.987 -16.371 1.00 98.12 86 GLU A CA 1
ATOM 658 C C . GLU A 1 86 ? -7.204 -8.655 -15.666 1.00 98.12 86 GLU A C 1
ATOM 660 O O . GLU A 1 86 ? -6.348 -8.119 -14.966 1.00 98.12 86 GLU A O 1
ATOM 665 N N . GLY A 1 87 ? -8.426 -8.140 -15.787 1.00 97.19 87 GLY A N 1
ATOM 666 C CA . GLY A 1 87 ? -8.849 -6.954 -15.044 1.00 97.19 87 GLY A CA 1
ATOM 667 C C . GLY A 1 87 ? -8.352 -5.638 -15.642 1.00 97.19 87 GLY A C 1
ATOM 668 O O . GLY A 1 87 ? -8.177 -5.508 -16.853 1.00 97.19 87 GLY A O 1
ATOM 669 N N . ASN A 1 88 ? -8.188 -4.628 -14.788 1.00 98.38 88 ASN A N 1
ATOM 670 C CA . ASN A 1 88 ? -7.975 -3.247 -15.226 1.00 98.38 88 ASN A CA 1
ATOM 671 C C . ASN A 1 88 ? -6.494 -2.845 -15.231 1.00 98.38 88 ASN A C 1
ATOM 673 O O . ASN A 1 88 ? -5.826 -2.865 -14.196 1.00 98.38 88 ASN A O 1
ATOM 677 N N . ALA A 1 89 ? -6.008 -2.401 -16.390 1.00 98.00 89 ALA A N 1
ATOM 678 C CA . ALA A 1 89 ? -4.675 -1.827 -16.550 1.00 98.00 89 ALA A CA 1
ATOM 679 C C . ALA A 1 89 ? -4.596 -0.402 -15.984 1.00 98.00 89 ALA A C 1
ATOM 681 O O . ALA A 1 89 ? -5.534 0.388 -16.116 1.00 98.00 89 ALA A O 1
ATOM 682 N N . CYS A 1 90 ? -3.456 -0.045 -15.398 1.00 97.62 90 CYS A N 1
ATOM 683 C CA . CYS A 1 90 ? -3.183 1.317 -14.942 1.00 97.62 90 CYS A CA 1
ATOM 684 C C . CYS A 1 90 ? -1.705 1.684 -15.116 1.00 97.62 90 CYS A C 1
ATOM 686 O O . CYS A 1 90 ? -0.882 0.864 -15.510 1.00 97.62 90 CYS A O 1
ATOM 688 N N . SER A 1 91 ? -1.356 2.936 -14.826 1.00 97.38 91 SER A N 1
ATOM 689 C CA . SER A 1 91 ? 0.019 3.439 -14.888 1.00 97.38 91 SER A CA 1
ATOM 690 C C . SER A 1 91 ? 0.366 4.284 -13.659 1.00 97.38 91 SER A C 1
ATOM 692 O O . SER A 1 91 ? -0.505 4.661 -12.865 1.00 97.38 91 SER A O 1
ATOM 694 N N . ILE A 1 92 ? 1.653 4.591 -13.497 1.00 96.44 92 ILE A N 1
ATOM 695 C CA . ILE A 1 92 ? 2.105 5.654 -12.599 1.00 96.44 92 ILE A CA 1
ATOM 696 C C . ILE A 1 92 ? 2.276 6.913 -13.450 1.00 96.44 92 ILE A C 1
ATOM 698 O O . ILE A 1 92 ? 3.200 6.999 -14.256 1.00 96.44 92 ILE A O 1
ATOM 702 N N . ARG A 1 93 ? 1.375 7.885 -13.281 1.00 93.88 93 ARG A N 1
ATOM 703 C CA . ARG A 1 93 ? 1.378 9.154 -14.023 1.00 93.88 93 ARG A CA 1
ATOM 704 C C . ARG A 1 93 ? 2.631 9.968 -13.723 1.00 93.88 93 ARG A C 1
ATOM 706 O O . ARG A 1 93 ? 3.241 10.537 -14.622 1.00 93.88 93 ARG A O 1
ATOM 713 N N . TYR A 1 94 ? 2.981 10.038 -12.443 1.00 93.19 94 TYR A N 1
ATOM 714 C CA . TYR A 1 94 ? 4.164 10.736 -11.964 1.00 93.19 94 TYR A CA 1
ATOM 715 C C . TYR A 1 94 ? 5.001 9.763 -11.161 1.00 93.19 94 TYR A C 1
ATOM 717 O O . TYR A 1 94 ? 4.643 9.435 -10.035 1.00 93.19 94 TYR A O 1
ATOM 725 N N . TYR A 1 95 ? 6.088 9.299 -11.771 1.00 93.62 95 TYR A N 1
ATOM 726 C CA . TYR A 1 95 ? 7.110 8.494 -11.123 1.00 93.62 95 TYR A CA 1
ATOM 727 C C . TYR A 1 95 ? 8.438 9.242 -11.239 1.00 93.62 95 TYR A C 1
ATOM 729 O O . TYR A 1 95 ? 9.113 9.154 -12.261 1.00 93.62 95 TYR A O 1
ATOM 737 N N . TRP A 1 96 ? 8.783 10.041 -10.229 1.00 88.31 96 TRP A N 1
ATOM 738 C CA . TRP A 1 96 ? 9.963 10.904 -10.315 1.00 88.31 96 TRP A CA 1
ATOM 739 C C . TRP A 1 96 ? 11.267 10.118 -10.458 1.00 88.31 96 TRP A C 1
ATOM 741 O O . TRP A 1 96 ? 11.523 9.171 -9.711 1.00 88.31 96 TRP A O 1
ATOM 751 N N . ASP A 1 97 ? 12.132 10.583 -11.362 1.00 89.62 97 ASP A N 1
ATOM 752 C CA . ASP A 1 97 ? 13.392 9.917 -11.710 1.00 89.62 97 ASP A CA 1
ATOM 753 C C . ASP A 1 97 ? 14.303 9.702 -10.500 1.00 89.62 97 ASP A C 1
ATOM 755 O O . ASP A 1 97 ? 14.939 8.657 -10.375 1.00 89.62 97 ASP A O 1
ATOM 759 N N . LYS A 1 98 ? 14.325 10.652 -9.558 1.00 88.25 98 LYS A N 1
ATOM 760 C CA . LYS A 1 98 ? 15.107 10.526 -8.321 1.00 88.25 98 LYS A CA 1
ATOM 761 C C . LYS A 1 98 ? 14.608 9.375 -7.447 1.00 88.25 98 LYS A C 1
ATOM 763 O O . LYS A 1 98 ? 15.418 8.588 -6.965 1.00 88.25 98 LYS A O 1
ATOM 768 N N . MET A 1 99 ? 13.291 9.241 -7.279 1.00 88.25 99 MET A N 1
ATOM 769 C CA . MET A 1 99 ? 12.690 8.122 -6.545 1.00 88.25 99 MET A CA 1
ATOM 770 C C . MET A 1 99 ? 12.985 6.804 -7.270 1.00 88.25 99 MET A C 1
ATOM 772 O O . MET A 1 99 ? 13.477 5.854 -6.660 1.00 88.25 99 MET A O 1
ATOM 776 N N . LYS A 1 100 ? 12.800 6.787 -8.594 1.00 91.69 100 LYS A N 1
ATOM 777 C CA . LYS A 1 100 ? 13.084 5.634 -9.452 1.00 91.69 100 LYS A CA 1
ATOM 778 C C . LYS A 1 100 ? 14.537 5.160 -9.349 1.00 91.69 100 LYS A C 1
ATOM 780 O O . LYS A 1 100 ? 14.780 3.957 -9.275 1.00 91.69 100 LYS A O 1
ATOM 785 N N . ALA A 1 101 ? 15.488 6.091 -9.313 1.00 91.81 101 ALA A N 1
ATOM 786 C CA . ALA A 1 101 ? 16.912 5.797 -9.209 1.00 91.81 101 ALA A CA 1
ATOM 787 C C . ALA A 1 101 ? 17.326 5.335 -7.802 1.00 91.81 101 ALA A C 1
ATOM 789 O O . ALA A 1 101 ? 18.141 4.427 -7.679 1.00 91.81 101 ALA A O 1
ATOM 790 N N . GLN A 1 102 ? 16.778 5.947 -6.748 1.00 90.75 102 GLN A N 1
ATOM 791 C CA . GLN A 1 102 ? 17.206 5.685 -5.368 1.00 90.75 102 GLN A CA 1
ATOM 792 C C . GLN A 1 102 ? 16.501 4.485 -4.739 1.00 90.75 102 GLN A C 1
ATOM 794 O O . GLN A 1 102 ? 17.136 3.680 -4.072 1.00 90.75 102 GLN A O 1
ATOM 799 N N . ARG A 1 103 ? 15.186 4.380 -4.946 1.00 91.56 103 ARG A N 1
ATOM 800 C CA . ARG A 1 103 ? 14.300 3.431 -4.257 1.00 91.56 103 ARG A CA 1
ATOM 801 C C . ARG A 1 103 ? 13.640 2.443 -5.218 1.00 91.56 103 ARG A C 1
ATOM 803 O O . ARG A 1 103 ? 13.099 1.433 -4.785 1.00 91.56 103 ARG A O 1
ATOM 810 N N . GLY A 1 104 ? 13.675 2.704 -6.527 1.00 94.75 104 GLY A N 1
ATOM 811 C CA . GLY A 1 104 ? 12.907 1.939 -7.515 1.00 94.75 104 GLY A CA 1
ATOM 812 C C . GLY A 1 104 ? 13.266 0.453 -7.614 1.00 94.75 104 GLY A C 1
ATOM 813 O O . GLY A 1 104 ? 12.442 -0.340 -8.071 1.00 94.75 104 GLY A O 1
ATOM 814 N N . LEU A 1 105 ? 14.472 0.076 -7.175 1.00 97.12 105 LEU A N 1
ATOM 815 C CA . LEU A 1 105 ? 14.963 -1.307 -7.116 1.00 97.12 105 LEU A CA 1
ATOM 816 C C . LEU A 1 105 ? 14.899 -1.919 -5.708 1.00 97.12 105 LEU A C 1
ATOM 818 O O . LEU A 1 105 ? 15.164 -3.113 -5.553 1.00 97.12 105 LEU A O 1
ATOM 822 N N . GLU A 1 106 ? 14.547 -1.128 -4.691 1.00 96.50 106 GLU A N 1
ATOM 823 C CA . GLU A 1 106 ? 14.348 -1.632 -3.337 1.00 96.50 106 GLU A CA 1
ATOM 824 C C . GLU A 1 106 ? 13.097 -2.509 -3.286 1.00 96.50 106 GLU A C 1
ATOM 826 O O . GLU A 1 106 ? 12.108 -2.303 -3.996 1.00 96.50 106 GLU A O 1
ATOM 831 N N . GLY A 1 107 ? 13.165 -3.527 -2.440 1.00 96.44 107 GLY A N 1
ATOM 832 C CA . GLY A 1 107 ? 12.165 -4.571 -2.392 1.00 96.44 107 GLY A CA 1
ATOM 833 C C . GLY A 1 107 ? 12.330 -5.440 -1.161 1.00 96.44 107 GLY A C 1
ATOM 834 O O . GLY A 1 107 ? 13.437 -5.506 -0.613 1.00 96.44 107 GLY A O 1
ATOM 835 N N . PRO A 1 108 ? 11.258 -6.113 -0.734 1.00 97.06 108 PRO A N 1
ATOM 836 C CA . PRO A 1 108 ? 11.287 -6.923 0.466 1.00 97.06 108 PRO A CA 1
ATOM 837 C C . PRO A 1 108 ? 12.152 -8.174 0.287 1.00 97.06 108 PRO A C 1
ATOM 839 O O . PRO A 1 108 ? 12.239 -8.740 -0.801 1.00 97.06 108 PRO A O 1
ATOM 842 N N . GLU A 1 109 ? 12.791 -8.607 1.371 1.00 96.75 109 GLU A N 1
ATOM 843 C CA . GLU A 1 109 ? 13.659 -9.794 1.374 1.00 96.75 109 GLU A CA 1
ATOM 844 C C . GLU A 1 109 ? 12.860 -11.103 1.399 1.00 96.75 109 GLU A C 1
ATOM 846 O O . GLU A 1 109 ? 13.299 -12.111 0.854 1.00 96.75 109 GLU A O 1
ATOM 851 N N . ALA A 1 110 ? 11.662 -11.074 1.983 1.00 97.31 110 ALA A N 1
ATOM 852 C CA . ALA A 1 110 ? 10.753 -12.207 2.085 1.00 97.31 110 ALA A CA 1
ATOM 853 C C . ALA A 1 110 ? 9.316 -11.774 1.773 1.00 97.31 110 ALA A C 1
ATOM 855 O O . ALA A 1 110 ? 8.976 -10.594 1.887 1.00 97.31 110 ALA A O 1
ATOM 856 N N . CYS A 1 111 ? 8.476 -12.733 1.383 1.00 97.62 111 CYS A N 1
ATOM 857 C CA . CYS A 1 111 ? 7.038 -12.516 1.297 1.00 97.62 111 CYS A CA 1
ATOM 858 C C . CYS A 1 111 ? 6.464 -12.273 2.701 1.00 97.62 111 CYS A C 1
ATOM 860 O O . CYS A 1 111 ? 6.856 -12.956 3.644 1.00 97.62 111 CYS A O 1
ATOM 862 N N . TYR A 1 112 ? 5.508 -11.3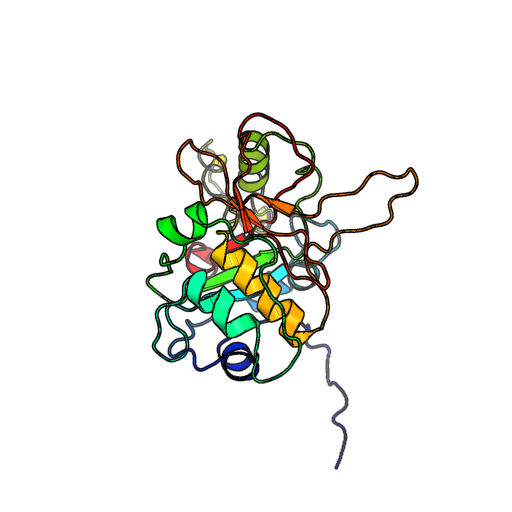56 2.836 1.00 97.69 112 TYR A N 1
ATOM 863 C CA . TYR A 1 112 ? 4.771 -11.141 4.087 1.00 97.69 112 TYR A CA 1
ATOM 864 C C . TYR A 1 112 ? 3.356 -10.638 3.824 1.00 97.69 112 TYR A C 1
ATOM 866 O O . TYR A 1 112 ? 3.038 -10.122 2.752 1.00 97.69 112 TYR A O 1
ATOM 874 N N . TRP A 1 113 ? 2.507 -10.766 4.838 1.00 97.75 113 TRP A N 1
ATOM 875 C CA . TRP A 1 113 ? 1.156 -10.222 4.821 1.00 97.75 113 TRP A CA 1
ATOM 876 C C . TRP A 1 113 ? 1.097 -8.844 5.460 1.00 97.75 113 TRP A C 1
ATOM 878 O O . TRP A 1 113 ? 1.636 -8.629 6.552 1.00 97.75 113 TRP A O 1
ATOM 888 N N . ILE A 1 114 ? 0.356 -7.945 4.818 1.00 97.75 114 ILE A N 1
ATOM 889 C CA . ILE A 1 114 ? -0.085 -6.694 5.426 1.00 97.75 114 ILE A CA 1
ATOM 890 C C . ILE A 1 114 ? -1.602 -6.644 5.521 1.00 97.75 114 ILE A C 1
ATOM 892 O O . ILE A 1 114 ? -2.322 -7.090 4.627 1.00 97.75 114 ILE A O 1
ATOM 896 N N . LEU A 1 115 ? -2.075 -6.050 6.606 1.00 96.69 115 LEU A N 1
ATOM 897 C CA . LEU A 1 115 ? -3.432 -5.555 6.738 1.00 96.69 115 LEU A CA 1
ATOM 898 C C . LEU A 1 115 ? -3.377 -4.033 6.598 1.00 96.69 115 LEU A C 1
ATOM 900 O O . LEU A 1 115 ? -2.782 -3.361 7.439 1.00 96.69 115 LEU A O 1
ATOM 904 N N . ILE A 1 116 ? -3.945 -3.490 5.527 1.00 97.62 116 ILE A N 1
ATOM 905 C CA . ILE A 1 116 ? -3.830 -2.071 5.167 1.00 97.62 116 ILE A CA 1
ATOM 906 C C . ILE A 1 116 ? -5.208 -1.426 5.069 1.00 97.62 116 ILE A C 1
ATOM 908 O O . ILE A 1 116 ? -6.140 -2.025 4.538 1.00 97.62 116 ILE A O 1
ATOM 912 N N . ALA A 1 117 ? -5.359 -0.223 5.615 1.00 96.88 117 ALA A N 1
ATOM 913 C CA . ALA A 1 117 ? -6.607 0.519 5.527 1.00 96.88 117 ALA A CA 1
ATOM 914 C C . ALA A 1 117 ? -6.929 0.929 4.079 1.00 96.88 117 ALA A C 1
ATOM 916 O O . ALA A 1 117 ? -6.040 1.282 3.307 1.00 96.88 117 ALA A O 1
ATOM 917 N N . LYS A 1 118 ? -8.219 0.917 3.726 1.00 95.75 118 LYS A N 1
ATOM 918 C CA . LYS A 1 118 ? -8.717 1.362 2.411 1.00 95.75 118 LYS A CA 1
ATOM 919 C C . LYS A 1 118 ? -8.737 2.884 2.261 1.00 95.75 118 LYS A C 1
ATOM 921 O O . LYS A 1 118 ? -8.798 3.378 1.139 1.00 95.75 118 LYS A O 1
ATOM 926 N N . ASP A 1 119 ? -8.722 3.604 3.380 1.00 94.69 119 ASP A N 1
ATOM 927 C CA . ASP A 1 119 ? -8.944 5.044 3.426 1.00 94.69 119 ASP A CA 1
ATOM 928 C C . ASP A 1 119 ? -7.958 5.741 4.375 1.00 94.69 119 ASP A C 1
ATOM 930 O O . ASP A 1 119 ? -7.301 5.114 5.215 1.00 94.69 119 ASP A O 1
ATOM 934 N N . ILE A 1 120 ? -7.857 7.056 4.217 1.00 94.12 120 ILE A N 1
ATOM 935 C CA . ILE A 1 120 ? -7.037 7.940 5.028 1.00 94.12 120 ILE A CA 1
ATOM 936 C C . ILE A 1 120 ? -7.552 7.946 6.472 1.00 94.12 120 ILE A C 1
ATOM 938 O O . ILE A 1 120 ? -8.747 8.048 6.751 1.00 94.12 120 ILE A O 1
ATOM 942 N N . LEU A 1 121 ? -6.616 7.894 7.414 1.00 93.00 121 LEU A N 1
ATOM 943 C CA . LEU A 1 121 ? -6.870 8.012 8.839 1.00 93.00 121 LEU A CA 1
ATOM 944 C C . LEU A 1 121 ? -7.621 9.322 9.139 1.00 93.00 121 LEU A C 1
ATOM 946 O O . LEU A 1 121 ? -7.106 10.402 8.810 1.00 93.00 121 LEU A O 1
ATOM 950 N N . PRO A 1 122 ? -8.788 9.282 9.811 1.00 90.69 122 PRO A N 1
ATOM 951 C CA . PRO A 1 122 ? -9.521 10.495 10.139 1.00 90.69 122 PRO A CA 1
ATOM 952 C C . PRO A 1 122 ? -8.671 11.499 10.919 1.00 90.69 122 PRO A C 1
ATOM 954 O O . PRO A 1 122 ? -7.973 11.143 11.871 1.00 90.69 122 PRO A O 1
ATOM 957 N N . ARG A 1 123 ? -8.779 12.779 10.540 1.00 89.50 123 ARG A N 1
ATOM 958 C CA . ARG A 1 123 ? -8.021 13.908 11.116 1.00 89.50 123 ARG A CA 1
ATOM 959 C C . ARG A 1 123 ? -6.514 13.861 10.853 1.00 89.50 123 ARG A C 1
ATOM 961 O O . ARG A 1 123 ? -5.781 14.588 11.513 1.00 89.50 123 ARG A O 1
ATOM 968 N N . SER A 1 124 ? -6.038 13.025 9.934 1.00 92.38 124 SER A N 1
ATOM 969 C CA . SER A 1 124 ? -4.623 13.032 9.544 1.00 92.38 124 SER A CA 1
ATOM 970 C C . SER A 1 124 ? -4.298 14.001 8.413 1.00 92.38 124 SER A C 1
ATOM 972 O O . SER A 1 124 ? -3.146 14.402 8.277 1.00 92.38 124 SER A O 1
ATOM 974 N N . THR A 1 125 ? -5.291 14.379 7.612 1.00 90.31 125 THR A N 1
ATOM 975 C CA . THR A 1 125 ? -5.160 15.407 6.578 1.00 90.31 125 THR A CA 1
ATOM 976 C C . THR A 1 125 ? -4.850 16.754 7.205 1.00 90.31 125 THR A C 1
ATOM 978 O O . THR A 1 125 ? -5.272 17.036 8.330 1.00 90.31 125 THR A O 1
ATOM 981 N N . ASN A 1 126 ? -4.195 17.611 6.436 1.00 86.25 126 ASN A N 1
ATOM 982 C CA . ASN A 1 126 ? -3.816 18.946 6.869 1.00 86.25 126 ASN A CA 1
ATOM 983 C C . ASN A 1 126 ? -2.936 18.956 8.145 1.00 86.25 126 ASN A C 1
ATOM 985 O O . ASN A 1 126 ? -3.243 19.618 9.142 1.00 86.25 126 ASN A O 1
ATOM 989 N N . LYS A 1 127 ? -1.890 18.117 8.166 1.00 88.62 127 LYS A N 1
ATOM 990 C CA . LYS A 1 127 ? -0.970 17.962 9.304 1.00 88.62 127 LYS A CA 1
ATOM 991 C C . LYS A 1 127 ? 0.479 17.831 8.859 1.00 88.62 127 LYS A C 1
ATOM 993 O O . LYS A 1 127 ? 0.788 17.311 7.781 1.00 88.62 127 LYS A O 1
ATOM 998 N N . LEU A 1 128 ? 1.389 18.239 9.742 1.00 89.62 128 LEU A N 1
ATOM 999 C CA . LEU A 1 128 ? 2.814 17.980 9.568 1.00 89.62 128 LEU A CA 1
ATOM 1000 C C . LEU A 1 128 ? 3.077 16.471 9.567 1.00 89.62 128 LEU A C 1
ATOM 1002 O O . LEU A 1 128 ? 2.364 15.692 10.201 1.00 89.62 128 LEU A O 1
ATOM 1006 N N . TYR A 1 129 ? 4.121 16.048 8.858 1.00 89.12 129 TYR A N 1
ATOM 1007 C CA . TYR A 1 129 ? 4.448 14.628 8.732 1.00 89.12 129 TYR A CA 1
ATOM 1008 C C . TYR A 1 129 ? 4.710 13.968 10.096 1.00 89.12 129 TYR A C 1
ATOM 1010 O O . TYR A 1 129 ? 4.218 12.873 10.358 1.00 89.12 129 TYR A O 1
ATOM 1018 N N . GLN A 1 130 ? 5.384 14.670 11.011 1.00 89.44 130 GLN A N 1
ATOM 1019 C CA . GLN A 1 130 ? 5.622 14.186 12.375 1.00 89.44 130 GLN A CA 1
ATOM 1020 C C . GLN A 1 130 ? 4.319 13.978 13.164 1.00 89.44 130 GLN A C 1
ATOM 1022 O O . GLN A 1 130 ? 4.191 12.989 13.889 1.00 89.44 130 GLN A O 1
ATOM 1027 N N . ASP A 1 131 ? 3.323 14.849 12.978 1.00 90.69 131 ASP A N 1
ATOM 1028 C CA . ASP A 1 131 ? 2.006 14.700 13.607 1.00 90.69 131 ASP A CA 1
ATOM 1029 C C . ASP A 1 131 ? 1.231 13.520 13.011 1.00 90.69 131 ASP A C 1
ATOM 1031 O O . ASP A 1 131 ? 0.555 12.789 13.731 1.00 90.69 131 ASP A O 1
ATOM 1035 N N . GLN A 1 132 ? 1.350 13.283 11.702 1.00 91.25 132 GLN A N 1
ATOM 1036 C CA . GLN A 1 132 ? 0.759 12.110 11.047 1.00 91.25 132 GLN A CA 1
ATOM 1037 C C . GLN A 1 132 ? 1.392 10.808 11.544 1.00 91.25 132 GLN A C 1
ATOM 1039 O O . GLN A 1 132 ? 0.675 9.854 11.849 1.00 91.25 132 GLN A O 1
ATOM 1044 N N . GLN A 1 133 ? 2.717 10.785 11.702 1.00 90.12 133 GLN A N 1
ATOM 1045 C CA . GLN A 1 133 ? 3.420 9.668 12.331 1.00 90.12 133 GLN A CA 1
ATOM 1046 C C . GLN A 1 133 ? 2.952 9.461 13.776 1.00 90.12 133 GLN A C 1
ATOM 1048 O O . GLN A 1 133 ? 2.740 8.3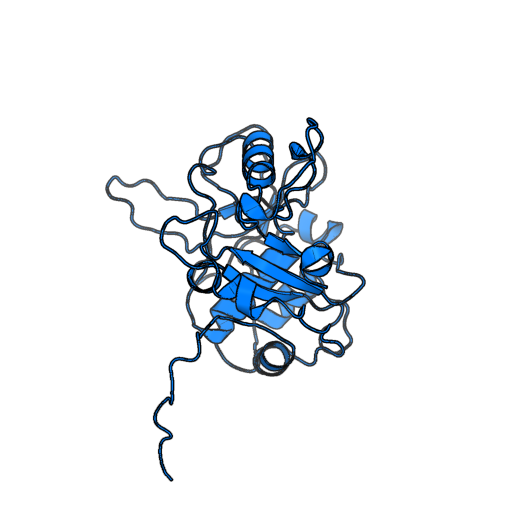24 14.197 1.00 90.12 133 GLN A O 1
ATOM 1053 N N . ALA A 1 134 ? 2.774 10.543 14.542 1.00 89.31 134 ALA A N 1
ATOM 1054 C CA . ALA A 1 134 ? 2.259 10.470 15.905 1.00 89.31 134 ALA A CA 1
ATOM 1055 C C . ALA A 1 134 ? 0.834 9.897 15.946 1.00 89.31 134 ALA A C 1
ATOM 1057 O O . ALA A 1 134 ? 0.573 9.019 16.762 1.00 89.31 134 ALA A O 1
ATOM 1058 N N . LEU A 1 135 ? -0.049 10.307 15.030 1.00 90.44 135 LEU A N 1
ATOM 1059 C CA . LEU A 1 135 ? -1.395 9.742 14.905 1.00 90.44 135 LEU A CA 1
ATOM 1060 C C . LEU A 1 135 ? -1.366 8.249 14.566 1.00 90.44 135 LEU A C 1
ATOM 1062 O O . LEU A 1 135 ? -2.057 7.476 15.220 1.00 90.44 135 LEU A O 1
ATOM 1066 N N . ALA A 1 136 ? -0.547 7.829 13.596 1.00 89.81 136 ALA A N 1
ATOM 1067 C CA . ALA A 1 136 ? -0.412 6.418 13.237 1.00 89.81 136 ALA A CA 1
ATOM 1068 C C . ALA A 1 136 ? 0.112 5.575 14.417 1.00 89.81 136 ALA A C 1
ATOM 1070 O O . ALA A 1 136 ? -0.428 4.508 14.703 1.00 89.81 136 ALA A O 1
ATOM 1071 N N . ARG A 1 137 ? 1.109 6.080 15.159 1.00 84.75 137 ARG A N 1
ATOM 1072 C CA . ARG A 1 137 ? 1.628 5.427 16.377 1.00 84.75 137 ARG A CA 1
ATOM 1073 C C . ARG A 1 137 ? 0.613 5.403 17.520 1.00 84.75 137 ARG A C 1
ATOM 1075 O O . ARG A 1 137 ? 0.620 4.466 18.310 1.00 84.75 137 ARG A O 1
ATOM 1082 N N . ALA A 1 138 ? -0.253 6.410 17.608 1.00 84.62 138 ALA A N 1
ATOM 1083 C CA . ALA A 1 138 ? -1.300 6.487 18.621 1.00 84.62 138 ALA A CA 1
ATOM 1084 C C . ALA A 1 138 ? -2.465 5.522 18.360 1.00 84.62 138 ALA A C 1
ATOM 1086 O O . ALA A 1 138 ? -3.283 5.328 19.257 1.00 84.62 138 ALA A O 1
ATOM 1087 N N . LEU A 1 139 ? -2.534 4.887 17.180 1.00 82.12 139 LEU A N 1
ATOM 1088 C CA . LEU A 1 139 ? -3.456 3.783 16.901 1.00 82.12 13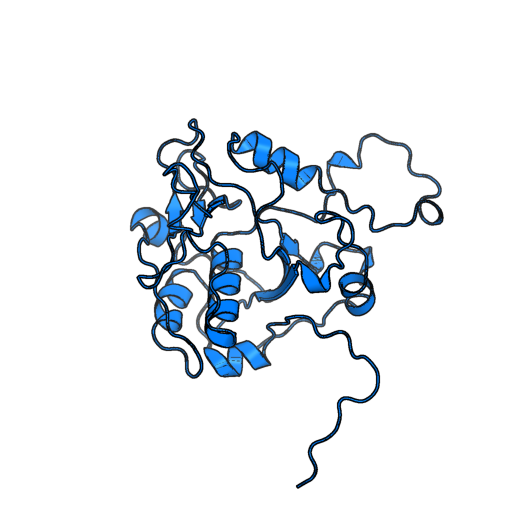9 LEU A CA 1
ATOM 1089 C C . LEU A 1 139 ? -3.027 2.523 17.646 1.00 82.12 139 LEU A C 1
ATOM 1091 O O . LEU A 1 139 ? -2.691 1.501 17.052 1.00 82.12 139 LEU A O 1
ATOM 1095 N N . GLN A 1 140 ? -3.039 2.588 18.970 1.00 66.19 140 GLN A N 1
ATOM 1096 C CA . GLN A 1 140 ? -3.038 1.378 19.750 1.00 66.19 140 GLN A CA 1
ATOM 1097 C C . GLN A 1 140 ? -4.373 0.698 19.567 1.00 66.19 140 GLN A C 1
ATOM 1099 O O . GLN A 1 140 ? -5.456 1.236 19.775 1.00 66.19 140 GLN A O 1
ATOM 1104 N N . VAL A 1 141 ? -4.221 -0.519 19.106 1.00 53.00 141 VAL A N 1
ATOM 1105 C CA . VAL A 1 141 ? -5.223 -1.538 19.034 1.00 53.00 141 VAL A CA 1
ATOM 1106 C C . VAL A 1 141 ? -5.902 -1.684 20.411 1.00 53.00 141 VAL A C 1
ATOM 1108 O O . VAL A 1 141 ? -5.396 -2.350 21.303 1.00 53.00 141 VAL A O 1
ATOM 1111 N N . GLU A 1 142 ? -7.104 -1.123 20.554 1.00 47.84 142 GLU A N 1
ATOM 1112 C CA . GLU A 1 142 ? -8.14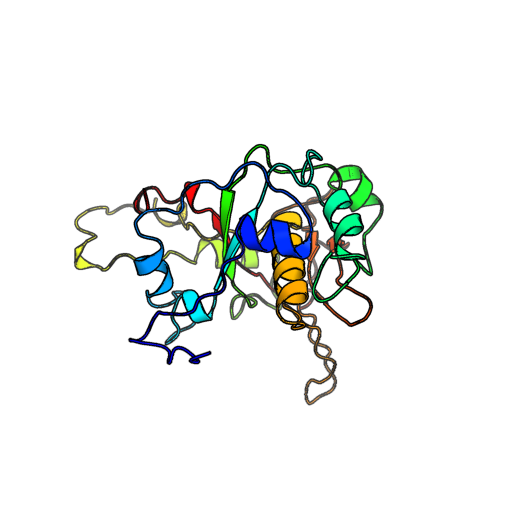0 -1.537 21.522 1.00 47.84 142 GLU A CA 1
ATOM 1113 C C . GLU A 1 142 ? -8.657 -2.976 21.223 1.00 47.84 142 GLU A C 1
ATOM 1115 O O . GLU A 1 142 ? -9.748 -3.354 21.631 1.00 47.84 142 GLU A O 1
ATOM 1120 N N . LEU A 1 143 ? -7.913 -3.810 20.471 1.00 47.22 143 LEU A N 1
ATOM 1121 C CA . LEU A 1 143 ? -8.322 -5.184 20.098 1.00 47.22 143 LEU A CA 1
ATOM 1122 C C . LEU A 1 143 ? -8.051 -6.204 21.215 1.00 47.22 143 LEU A C 1
ATOM 1124 O O . LEU A 1 143 ? -8.221 -7.401 20.990 1.00 47.22 143 LEU A O 1
ATOM 1128 N N . VAL A 1 144 ? -7.640 -5.760 22.403 1.00 43.56 144 VAL A N 1
ATOM 1129 C CA . VAL A 1 144 ? -7.572 -6.608 23.595 1.00 43.56 144 VAL A CA 1
ATOM 1130 C C . VAL A 1 144 ? -8.629 -6.099 24.563 1.00 43.56 144 VAL A C 1
ATOM 1132 O O . VAL A 1 144 ? -8.563 -4.954 25.009 1.00 43.56 144 VAL A O 1
ATOM 1135 N N . GLN A 1 145 ? -9.629 -6.938 24.842 1.00 42.38 145 GLN A N 1
ATOM 1136 C CA . GLN A 1 145 ? -10.644 -6.644 25.851 1.00 42.38 145 GLN A CA 1
ATOM 1137 C C . GLN A 1 145 ? -9.944 -6.330 27.188 1.00 42.38 145 GLN A C 1
ATOM 1139 O O . GLN A 1 145 ? -8.982 -7.021 27.536 1.00 42.38 145 GLN A O 1
ATOM 1144 N N . PRO A 1 146 ? -10.405 -5.331 27.962 1.00 46.34 146 PRO A N 1
ATOM 1145 C CA . PRO A 1 146 ? -9.805 -4.975 29.250 1.00 46.34 146 PRO A CA 1
ATOM 1146 C C . PRO A 1 146 ? -9.649 -6.160 30.219 1.00 46.34 146 PRO A C 1
ATOM 1148 O O . PRO A 1 146 ? -8.707 -6.182 31.009 1.00 46.34 146 PRO A O 1
ATOM 1151 N N . GLU A 1 147 ? -10.522 -7.170 30.139 1.00 49.47 147 GLU A N 1
ATOM 1152 C CA . GLU A 1 147 ? -10.441 -8.390 30.957 1.00 49.47 147 GLU A CA 1
ATOM 1153 C C . GLU A 1 147 ? -9.213 -9.285 30.690 1.00 49.47 147 GLU A C 1
ATOM 1155 O O . GLU A 1 147 ? -8.800 -10.007 31.602 1.00 49.47 147 GLU A O 1
ATOM 1160 N N . ASP A 1 148 ? -8.581 -9.193 29.514 1.00 50.16 148 ASP A N 1
ATOM 1161 C CA . ASP A 1 148 ? -7.332 -9.905 29.194 1.00 50.16 148 ASP A CA 1
ATOM 1162 C C . ASP A 1 148 ? -6.074 -9.095 29.582 1.00 50.16 148 ASP A C 1
ATOM 1164 O O . ASP A 1 148 ? -4.956 -9.614 29.563 1.00 50.16 148 ASP A O 1
ATOM 1168 N N . ILE A 1 149 ? -6.240 -7.831 30.001 1.00 46.69 149 ILE A N 1
ATOM 1169 C CA . ILE A 1 149 ? -5.167 -6.938 30.468 1.00 46.69 149 ILE A CA 1
ATOM 1170 C C . ILE A 1 149 ? -5.139 -6.948 32.001 1.00 46.69 149 ILE A C 1
ATOM 1172 O O . ILE A 1 149 ? -5.364 -5.945 32.680 1.00 46.69 149 ILE A O 1
ATOM 1176 N N . LYS A 1 150 ? -4.834 -8.104 32.594 1.00 40.00 150 LYS A N 1
ATOM 1177 C CA . LYS A 1 150 ? -4.369 -8.123 33.985 1.00 40.00 150 LYS A CA 1
ATOM 1178 C C . LYS A 1 150 ? -2.862 -7.873 34.000 1.00 40.00 150 LYS A C 1
ATOM 1180 O O . LYS A 1 150 ? -2.091 -8.710 33.551 1.00 40.00 150 LYS A O 1
ATOM 1185 N N . LEU A 1 151 ? -2.478 -6.736 34.588 1.00 38.62 151 LEU A N 1
ATOM 1186 C CA . LEU A 1 151 ? -1.122 -6.378 35.036 1.00 38.62 151 LEU A CA 1
ATOM 1187 C C . LEU A 1 151 ? -0.064 -6.120 33.955 1.00 38.62 151 LEU A C 1
ATOM 1189 O O . LEU A 1 151 ? 0.877 -6.892 33.837 1.00 38.62 151 LEU A O 1
ATOM 1193 N N . VAL A 1 152 ? -0.082 -4.943 33.321 1.00 39.34 152 VAL A N 1
ATOM 1194 C CA . VAL A 1 152 ? 1.188 -4.252 33.021 1.00 39.34 152 VAL A CA 1
ATOM 1195 C C . VAL A 1 152 ? 0.999 -2.736 33.164 1.00 39.34 152 VAL A C 1
ATOM 1197 O O . VAL A 1 152 ? 0.564 -2.043 32.250 1.00 39.34 152 VAL A O 1
ATOM 1200 N N . GLN A 1 153 ? 1.307 -2.201 34.347 1.00 33.50 153 GLN A N 1
ATOM 1201 C CA . GLN A 1 153 ? 1.447 -0.759 34.561 1.00 33.50 153 GLN A CA 1
ATOM 1202 C C . GLN A 1 153 ? 2.854 -0.328 34.121 1.00 33.50 153 GLN A C 1
ATOM 1204 O O . GLN A 1 153 ? 3.845 -0.783 34.684 1.00 33.50 153 GLN A O 1
ATOM 1209 N N . GLY A 1 154 ? 2.951 0.556 33.126 1.00 37.62 154 GLY A N 1
ATOM 1210 C CA . GLY A 1 154 ? 4.211 1.194 32.741 1.00 37.62 154 GLY A CA 1
ATOM 1211 C C . GLY A 1 154 ? 4.110 1.938 31.412 1.00 37.62 154 GLY A C 1
ATOM 1212 O O . GLY A 1 154 ? 3.545 1.427 30.450 1.00 37.62 154 GLY A O 1
ATOM 1213 N N . ALA A 1 155 ? 4.691 3.137 31.335 1.00 37.25 155 ALA A N 1
ATOM 1214 C CA . ALA A 1 155 ? 4.675 4.061 30.190 1.00 37.25 155 ALA A CA 1
ATOM 1215 C C . ALA A 1 155 ? 5.317 3.532 28.874 1.00 37.25 155 ALA A C 1
ATOM 1217 O O . ALA A 1 155 ? 5.514 4.286 27.926 1.00 37.25 155 ALA A O 1
ATOM 1218 N N . SER A 1 156 ? 5.617 2.233 28.792 1.00 43.66 156 SER A N 1
ATOM 1219 C CA . SER A 1 156 ? 6.245 1.541 27.659 1.00 43.66 156 SER A CA 1
ATOM 1220 C C . SER A 1 156 ? 5.272 1.183 26.522 1.00 43.66 156 SER A C 1
ATOM 1222 O O . SER A 1 156 ? 5.726 0.803 25.444 1.00 43.66 156 SER A O 1
ATOM 1224 N N . TYR A 1 157 ? 3.953 1.293 26.715 1.00 38.84 157 TYR A N 1
ATOM 1225 C CA . TYR A 1 157 ? 2.981 0.845 25.707 1.00 38.84 157 TYR A CA 1
ATOM 1226 C C . TYR A 1 157 ? 2.899 1.750 24.475 1.00 38.84 157 TYR A C 1
ATOM 1228 O O . TYR A 1 157 ? 2.658 1.246 23.381 1.00 38.84 157 TYR A O 1
ATOM 1236 N N . LEU A 1 158 ? 3.183 3.055 24.601 1.00 40.69 158 LEU A N 1
ATOM 1237 C CA . LEU A 1 158 ? 3.195 4.020 23.482 1.00 40.69 158 LEU A CA 1
ATOM 1238 C C . LEU A 1 158 ? 4.194 3.685 22.356 1.00 40.69 158 LEU A C 1
ATOM 1240 O O . LEU A 1 158 ? 4.102 4.273 21.281 1.00 40.69 158 LEU A O 1
ATOM 1244 N N . GLN A 1 159 ? 5.094 2.716 22.551 1.00 49.38 159 GLN A N 1
ATOM 1245 C CA . GLN A 1 159 ? 6.046 2.262 21.530 1.00 49.38 159 GLN A CA 1
ATOM 1246 C C . GLN A 1 159 ? 5.578 1.072 20.673 1.00 49.38 159 GLN A C 1
ATOM 1248 O O . GLN A 1 159 ? 6.209 0.810 19.652 1.00 49.38 159 GLN A O 1
ATOM 1253 N N . ASN A 1 160 ? 4.480 0.385 21.016 1.00 58.75 160 ASN A N 1
ATOM 1254 C CA . ASN A 1 160 ? 4.141 -0.916 20.413 1.00 58.75 160 ASN A CA 1
ATOM 1255 C C . ASN A 1 160 ? 2.835 -0.926 19.604 1.00 58.75 160 ASN A C 1
ATOM 1257 O O . ASN A 1 160 ? 2.180 -1.963 19.510 1.00 58.75 160 ASN A O 1
ATOM 1261 N N . SER A 1 161 ? 2.432 0.201 19.006 1.00 68.75 161 SER A N 1
ATOM 1262 C CA . SER A 1 161 ? 1.334 0.144 18.036 1.00 68.75 161 SER A CA 1
ATOM 1263 C C . SER A 1 161 ? 1.725 -0.764 16.860 1.00 68.75 161 SER A C 1
ATOM 1265 O O . SER A 1 161 ? 2.778 -0.553 16.246 1.00 68.75 161 SER A O 1
ATOM 1267 N N . PRO A 1 162 ? 0.894 -1.763 16.515 1.00 83.00 162 PRO A N 1
ATOM 1268 C CA . PRO A 1 162 ? 1.133 -2.596 15.342 1.00 83.00 162 PRO A CA 1
ATOM 1269 C C . PRO A 1 162 ? 0.850 -1.834 14.038 1.00 83.00 162 PRO A C 1
ATOM 1271 O O . PRO A 1 162 ? 1.296 -2.261 12.971 1.00 83.00 162 PRO A O 1
ATOM 1274 N N . TYR A 1 163 ? 0.134 -0.705 14.114 1.00 90.06 163 TYR A N 1
ATOM 1275 C CA . TYR A 1 163 ? -0.114 0.166 12.976 1.00 90.06 163 TYR A CA 1
ATOM 1276 C C . TYR A 1 163 ? 1.072 1.088 12.713 1.00 90.06 163 TYR A C 1
ATOM 1278 O O . TYR A 1 163 ? 1.606 1.764 13.592 1.00 90.06 163 TYR A O 1
ATOM 1286 N N . LYS A 1 164 ? 1.462 1.128 11.445 1.00 92.69 164 LYS A N 1
ATOM 1287 C CA . LYS A 1 164 ? 2.557 1.930 10.911 1.00 92.69 164 LYS A CA 1
ATOM 1288 C C . LYS A 1 164 ? 2.082 2.576 9.616 1.00 92.69 164 LYS A C 1
ATOM 1290 O O . LYS A 1 164 ? 1.091 2.154 9.025 1.00 92.69 164 LYS A O 1
ATOM 1295 N N . MET A 1 165 ? 2.801 3.584 9.147 1.00 95.44 165 MET A N 1
ATOM 1296 C CA . MET A 1 165 ? 2.610 4.065 7.778 1.00 95.44 165 MET A CA 1
ATOM 1297 C C . MET A 1 165 ? 3.156 3.008 6.799 1.00 95.44 165 MET A C 1
ATOM 1299 O O . MET A 1 165 ? 4.185 2.388 7.116 1.00 95.44 165 MET A O 1
ATOM 1303 N N . PRO A 1 166 ? 2.506 2.781 5.643 1.00 97.00 166 PRO A N 1
ATOM 1304 C CA . PRO A 1 166 ? 2.994 1.842 4.642 1.00 97.00 166 PRO A CA 1
ATOM 1305 C C . PRO A 1 166 ? 4.257 2.372 3.961 1.00 97.00 166 PRO A C 1
ATOM 1307 O O . PRO A 1 166 ? 4.543 3.574 3.990 1.00 97.00 166 PRO A O 1
ATOM 1310 N N . THR A 1 167 ? 5.014 1.480 3.330 1.00 97.25 167 THR A N 1
ATOM 1311 C CA . THR A 1 167 ? 5.950 1.880 2.273 1.00 97.25 167 THR A CA 1
ATOM 1312 C C . THR A 1 167 ? 5.182 2.271 1.013 1.00 97.25 167 THR A C 1
ATOM 1314 O O . THR A 1 167 ? 4.040 1.859 0.797 1.00 97.25 167 THR A O 1
ATOM 1317 N N . ALA A 1 168 ? 5.827 3.026 0.132 1.00 96.88 168 ALA A N 1
ATOM 1318 C CA . ALA A 1 168 ? 5.320 3.344 -1.188 1.00 96.88 168 ALA A CA 1
ATOM 1319 C C . ALA A 1 168 ? 5.036 2.065 -1.990 1.00 96.88 168 ALA A C 1
ATOM 1321 O O . ALA A 1 168 ? 4.008 1.980 -2.655 1.00 96.88 168 ALA A O 1
ATOM 1322 N N . LEU A 1 169 ? 5.893 1.044 -1.865 1.00 98.00 169 LEU A N 1
ATOM 1323 C CA . LEU A 1 169 ? 5.685 -0.254 -2.511 1.00 98.00 169 LEU A CA 1
ATOM 1324 C C . LEU A 1 169 ? 4.467 -0.999 -1.957 1.00 98.00 169 LEU A C 1
ATOM 1326 O O . LEU A 1 169 ? 3.653 -1.478 -2.743 1.00 98.00 169 LEU A O 1
ATOM 1330 N N . GLU A 1 170 ? 4.308 -1.062 -0.631 1.00 98.38 170 GLU A N 1
ATOM 1331 C CA . GLU A 1 170 ? 3.134 -1.659 0.024 1.00 98.38 170 GLU A CA 1
ATOM 1332 C C . GLU A 1 170 ? 1.836 -0.971 -0.455 1.00 98.38 170 GLU A C 1
ATOM 1334 O O . GLU A 1 170 ? 0.860 -1.646 -0.799 1.00 98.38 170 GLU A O 1
ATOM 1339 N N . MET A 1 171 ? 1.840 0.365 -0.553 1.00 97.94 171 MET A N 1
ATOM 1340 C CA . MET A 1 171 ? 0.682 1.131 -1.020 1.00 97.94 171 MET A CA 1
ATOM 1341 C C . MET A 1 171 ? 0.392 0.916 -2.513 1.00 97.94 171 MET A C 1
ATOM 1343 O O . MET A 1 171 ? -0.753 0.644 -2.872 1.00 97.94 171 MET A O 1
ATOM 1347 N N . VAL A 1 172 ? 1.404 0.984 -3.388 1.00 98.12 172 VAL A N 1
ATOM 1348 C CA . VAL A 1 172 ? 1.219 0.779 -4.837 1.00 98.12 172 VAL A CA 1
ATOM 1349 C C . VAL A 1 172 ? 0.708 -0.625 -5.134 1.00 98.12 172 VAL A C 1
ATOM 1351 O O . VAL A 1 172 ? -0.264 -0.762 -5.872 1.00 98.12 172 VAL A O 1
ATOM 1354 N N . ILE A 1 173 ? 1.289 -1.660 -4.518 1.00 98.62 173 ILE A N 1
ATOM 1355 C CA . ILE A 1 173 ? 0.804 -3.043 -4.648 1.00 98.62 173 ILE A CA 1
ATOM 1356 C C . ILE A 1 173 ? -0.685 -3.124 -4.294 1.00 98.62 173 ILE A C 1
ATOM 1358 O O . ILE A 1 173 ? -1.476 -3.676 -5.059 1.00 98.62 173 ILE A O 1
ATOM 1362 N N . THR A 1 174 ? -1.072 -2.528 -3.165 1.00 98.50 174 THR A N 1
ATOM 1363 C CA . THR A 1 174 ? -2.457 -2.526 -2.679 1.00 98.50 174 THR A CA 1
ATOM 1364 C C . THR A 1 174 ? -3.405 -1.845 -3.666 1.00 98.50 174 THR A C 1
ATOM 1366 O O . THR A 1 174 ? -4.437 -2.413 -4.023 1.00 98.50 174 THR A O 1
ATOM 1369 N N . MET A 1 175 ? -3.055 -0.645 -4.137 1.00 98.19 175 MET A N 1
ATOM 1370 C CA . MET A 1 175 ? -3.878 0.117 -5.081 1.00 98.19 175 MET A CA 1
ATOM 1371 C C . MET A 1 175 ? -4.026 -0.602 -6.423 1.00 98.19 175 MET A C 1
ATOM 1373 O O . MET A 1 175 ? -5.120 -0.618 -6.986 1.00 98.19 175 MET A O 1
ATOM 1377 N N . VAL A 1 176 ? -2.941 -1.201 -6.920 1.00 98.25 176 VAL A N 1
ATOM 1378 C CA . VAL A 1 176 ? -2.911 -1.914 -8.202 1.00 98.25 176 VAL A CA 1
ATOM 1379 C C . VAL A 1 176 ? -3.740 -3.194 -8.144 1.00 98.25 176 VAL A C 1
ATOM 1381 O O . VAL A 1 176 ? -4.558 -3.410 -9.032 1.00 98.25 176 VAL A O 1
ATOM 1384 N N . LEU A 1 177 ? -3.583 -4.019 -7.104 1.00 98.38 177 LEU A N 1
ATOM 1385 C CA . LEU A 1 177 ? -4.375 -5.244 -6.942 1.00 98.38 177 LEU A CA 1
ATOM 1386 C C . LEU A 1 177 ? -5.864 -4.935 -6.779 1.00 98.38 177 LEU A C 1
ATOM 1388 O O . LEU A 1 177 ? -6.697 -5.569 -7.430 1.00 98.38 177 LEU A O 1
ATOM 1392 N N . TRP A 1 178 ? -6.195 -3.925 -5.967 1.00 98.00 178 TRP A N 1
ATOM 1393 C CA . TRP A 1 178 ? -7.573 -3.474 -5.807 1.00 98.00 178 TRP A CA 1
ATOM 1394 C C . TRP A 1 178 ? -8.167 -3.049 -7.152 1.00 98.00 178 TRP A C 1
ATOM 1396 O O . TRP A 1 178 ? -9.153 -3.638 -7.588 1.00 98.00 178 TRP A O 1
ATOM 1406 N N . TYR A 1 179 ? -7.514 -2.123 -7.858 1.00 98.06 179 TYR A N 1
ATOM 1407 C CA . TYR A 1 179 ? -8.005 -1.609 -9.135 1.00 98.06 179 TYR A CA 1
ATOM 1408 C C . TYR A 1 179 ? -8.085 -2.684 -10.224 1.00 98.06 179 TYR A C 1
ATOM 1410 O O . TYR A 1 179 ? -9.090 -2.762 -10.931 1.00 98.06 179 TYR A O 1
ATOM 1418 N N . ALA A 1 180 ? -7.080 -3.557 -10.333 1.00 98.00 180 ALA A N 1
ATOM 1419 C CA . ALA A 1 180 ? -7.112 -4.671 -11.273 1.00 98.00 180 ALA A CA 1
ATOM 1420 C C . ALA A 1 180 ? -8.347 -5.553 -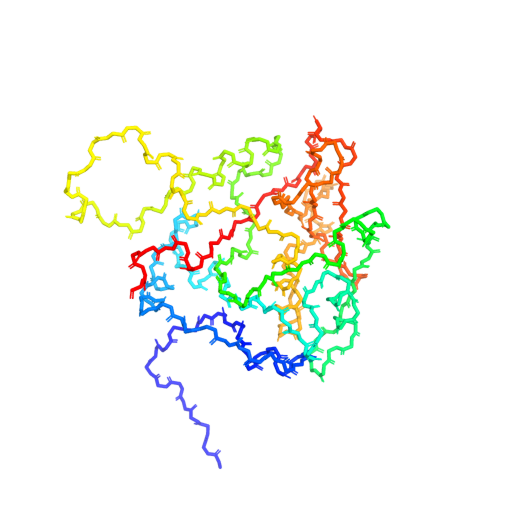11.037 1.00 98.00 180 ALA A C 1
ATOM 1422 O O . ALA A 1 180 ? -9.032 -5.901 -11.995 1.00 98.00 180 ALA A O 1
ATOM 1423 N N . SER A 1 181 ? -8.676 -5.829 -9.770 1.00 97.62 181 SER A N 1
ATOM 1424 C CA . SER A 1 181 ? -9.793 -6.704 -9.405 1.00 97.62 181 SER A CA 1
ATOM 1425 C C . SER A 1 181 ? -11.185 -6.071 -9.481 1.00 97.62 181 SER A C 1
ATOM 1427 O O . SER A 1 181 ? -12.129 -6.756 -9.865 1.00 97.62 181 SER A O 1
ATOM 1429 N N . THR A 1 182 ? -11.338 -4.793 -9.118 1.00 97.25 182 THR A N 1
ATOM 1430 C CA . THR A 1 182 ? -12.660 -4.155 -8.959 1.00 97.25 182 THR A CA 1
ATOM 1431 C C . THR A 1 182 ? -12.937 -3.046 -9.970 1.00 97.25 182 THR A C 1
ATOM 1433 O O . THR A 1 182 ? -14.091 -2.695 -10.191 1.00 97.25 182 THR A O 1
ATOM 1436 N N . GLY A 1 183 ? -11.898 -2.457 -10.566 1.00 96.69 183 GLY A N 1
ATOM 1437 C CA . GLY A 1 183 ? -11.993 -1.208 -11.333 1.00 96.69 183 GLY A CA 1
ATOM 1438 C C . GLY A 1 183 ? -12.166 0.042 -10.462 1.00 96.69 183 GLY A C 1
ATOM 1439 O O . GLY A 1 183 ? -12.182 1.163 -10.976 1.00 96.69 183 GLY A O 1
ATOM 1440 N N . GLU A 1 184 ? -12.257 -0.113 -9.140 1.00 96.31 184 GLU A N 1
ATOM 1441 C CA . GLU A 1 184 ? -12.353 0.998 -8.201 1.00 96.31 184 GLU A CA 1
ATOM 1442 C C . GLU A 1 184 ? -10.965 1.530 -7.835 1.00 96.31 184 GLU A C 1
ATOM 1444 O O . GLU A 1 184 ? -9.995 0.785 -7.701 1.00 96.31 184 GLU A O 1
ATOM 1449 N N . ARG A 1 185 ? -10.854 2.846 -7.642 1.00 95.38 185 ARG A N 1
ATOM 1450 C CA . ARG A 1 185 ? -9.591 3.511 -7.298 1.00 95.38 185 ARG A CA 1
ATOM 1451 C C . ARG A 1 185 ? -9.574 3.834 -5.808 1.00 95.38 185 ARG A C 1
ATOM 1453 O O . ARG A 1 185 ? -10.385 4.634 -5.351 1.00 95.38 185 ARG A O 1
ATOM 1460 N N . LEU A 1 186 ? -8.640 3.246 -5.061 1.00 94.81 186 LEU A N 1
ATOM 1461 C CA . LEU A 1 186 ? -8.341 3.710 -3.703 1.00 94.81 186 LEU A CA 1
ATOM 1462 C C . LEU A 1 186 ? -7.690 5.086 -3.772 1.00 94.81 186 LEU A C 1
ATOM 1464 O O . LEU A 1 186 ? -6.947 5.367 -4.714 1.00 94.81 186 LEU A O 1
ATOM 1468 N N . LEU A 1 187 ? -7.956 5.923 -2.765 1.00 90.50 187 LEU A N 1
ATOM 1469 C CA . LEU A 1 187 ? -7.448 7.295 -2.714 1.00 90.50 187 LEU A CA 1
ATOM 1470 C C . LEU A 1 187 ? -7.720 8.046 -4.033 1.00 90.50 187 LEU A C 1
ATOM 1472 O O . LEU A 1 187 ? -6.844 8.726 -4.582 1.00 90.50 187 LEU A O 1
ATOM 1476 N N . LYS A 1 188 ? -8.931 7.854 -4.575 1.00 87.00 188 LYS A N 1
ATOM 1477 C CA . LYS A 1 188 ? -9.384 8.500 -5.805 1.00 87.00 188 LYS A CA 1
ATOM 1478 C C . LYS A 1 188 ? -9.443 9.997 -5.585 1.00 87.00 188 LYS A C 1
ATOM 1480 O O . LYS A 1 188 ? -10.139 10.467 -4.690 1.00 87.00 188 LYS A O 1
ATOM 1485 N N . GLU A 1 189 ? -8.790 10.725 -6.474 1.00 79.19 189 GLU A N 1
ATOM 1486 C CA . GLU A 1 189 ? -8.881 12.170 -6.450 1.00 79.19 189 GLU A CA 1
ATOM 1487 C C . GLU A 1 189 ? -10.296 12.614 -6.808 1.00 79.19 189 GLU A C 1
ATOM 1489 O O . GLU A 1 189 ? -10.819 12.258 -7.870 1.00 79.19 189 GLU A O 1
ATOM 1494 N N . THR A 1 190 ? -10.925 13.362 -5.906 1.00 71.88 190 THR A N 1
ATOM 1495 C CA . THR A 1 190 ? -12.256 13.902 -6.161 1.00 71.88 190 THR A CA 1
ATOM 1496 C C . THR A 1 190 ? -12.109 15.243 -6.872 1.00 71.88 190 THR A C 1
ATOM 1498 O O . THR A 1 190 ? -11.364 16.125 -6.446 1.00 71.88 190 THR A O 1
ATOM 1501 N N . SER A 1 191 ? -12.766 15.371 -8.024 1.00 59.41 191 SER A N 1
ATOM 1502 C CA . SER A 1 191 ? -12.839 16.627 -8.777 1.00 59.41 191 SER A CA 1
ATOM 1503 C C . SER A 1 191 ? -13.911 17.573 -8.234 1.00 59.41 191 SER A C 1
ATOM 1505 O O . SER A 1 191 ? -14.012 18.701 -8.702 1.00 59.41 191 SER A O 1
ATOM 1507 N N . GLU A 1 192 ? -14.715 17.115 -7.274 1.00 52.94 192 GLU A N 1
ATOM 1508 C CA . GLU A 1 192 ? -15.904 17.802 -6.786 1.00 52.94 192 GLU A CA 1
ATOM 1509 C C . GLU A 1 192 ? -15.876 17.858 -5.256 1.00 52.94 192 GLU A C 1
ATOM 1511 O O . GLU A 1 192 ? -16.220 16.891 -4.582 1.00 52.94 192 GLU A O 1
ATOM 1516 N N . GLU A 1 193 ? -15.487 19.008 -4.706 1.00 48.75 193 GLU A N 1
ATOM 1517 C CA . GLU A 1 193 ? -16.042 19.465 -3.433 1.00 48.75 193 GLU A CA 1
ATOM 1518 C C . GLU A 1 193 ? -16.957 20.655 -3.717 1.00 48.75 193 GLU A C 1
ATOM 1520 O O . GLU A 1 193 ? -16.610 21.568 -4.479 1.00 48.75 193 GLU A O 1
ATOM 1525 N N . GLU A 1 194 ? -18.119 20.664 -3.067 1.00 44.62 194 GLU A N 1
ATOM 1526 C CA . GLU A 1 194 ? -18.929 21.864 -2.888 1.00 44.62 194 GLU A CA 1
ATOM 1527 C C . GLU A 1 194 ? -18.026 23.003 -2.379 1.00 44.62 194 GLU A C 1
ATOM 1529 O O . GLU A 1 194 ? -17.453 22.933 -1.293 1.00 44.62 194 GLU A O 1
ATOM 1534 N N . GLY A 1 195 ? -17.849 24.044 -3.196 1.00 63.78 195 GLY A N 1
ATOM 1535 C CA . GLY A 1 195 ? -16.967 25.177 -2.886 1.00 63.78 195 GLY A CA 1
ATOM 1536 C C . GLY A 1 195 ? -15.614 25.191 -3.611 1.00 63.78 195 GLY A C 1
ATOM 1537 O O . GLY A 1 195 ? -14.806 26.079 -3.339 1.00 63.78 195 GLY A O 1
ATOM 1538 N N . GLY A 1 196 ? -15.358 24.268 -4.546 1.00 60.62 196 GLY A N 1
ATOM 1539 C CA . GLY A 1 196 ? -14.243 24.373 -5.498 1.00 60.62 196 GLY A CA 1
ATOM 1540 C C . GLY A 1 196 ? -12.854 24.077 -4.923 1.00 60.62 196 GLY A C 1
ATOM 1541 O O . GLY A 1 196 ? -11.850 24.459 -5.528 1.00 60.62 196 GLY A O 1
ATOM 1542 N N . LYS A 1 197 ? -12.765 23.405 -3.769 1.00 60.38 197 LYS A N 1
ATOM 1543 C CA . LYS A 1 197 ? -11.489 22.918 -3.236 1.00 60.38 197 LYS A CA 1
ATOM 1544 C C . LYS A 1 197 ? -11.223 21.498 -3.724 1.00 60.38 197 LYS A C 1
ATOM 1546 O O . LYS A 1 197 ? -12.014 20.588 -3.547 1.00 60.38 197 LYS A O 1
ATOM 1551 N N . GLN A 1 198 ? -10.085 21.316 -4.376 1.00 59.44 198 GLN A N 1
ATOM 1552 C CA . GLN A 1 198 ? -9.613 20.005 -4.800 1.00 59.44 198 GLN A CA 1
ATOM 1553 C C . GLN A 1 198 ? -9.059 19.267 -3.575 1.00 59.44 198 GLN A C 1
ATOM 1555 O O . GLN A 1 198 ? -8.058 19.707 -2.999 1.00 59.44 198 GLN A O 1
ATOM 1560 N N . SER A 1 199 ? -9.689 18.163 -3.162 1.00 68.25 199 SER A N 1
ATOM 1561 C CA . SER A 1 199 ? -9.148 17.324 -2.092 1.00 68.25 199 SER A CA 1
ATOM 1562 C C . SER A 1 199 ? -8.136 16.335 -2.662 1.00 68.25 199 SER A C 1
ATOM 1564 O O . SER A 1 199 ? -8.446 15.393 -3.395 1.00 68.25 199 SER A O 1
ATOM 1566 N N . TRP A 1 200 ? -6.868 16.576 -2.340 1.00 73.50 200 TRP A N 1
ATOM 1567 C CA . TRP A 1 200 ? -5.782 15.671 -2.686 1.00 73.50 200 TRP A CA 1
ATOM 1568 C C . TRP A 1 200 ? -5.864 14.424 -1.805 1.00 73.50 200 TRP A C 1
ATOM 1570 O O . TRP A 1 200 ? -5.437 14.422 -0.650 1.00 73.50 200 TRP A O 1
ATOM 1580 N N . THR A 1 201 ? -6.392 13.338 -2.356 1.00 87.19 201 THR A N 1
ATOM 1581 C CA . THR A 1 201 ? -6.436 12.026 -1.704 1.00 87.19 201 THR A CA 1
ATOM 1582 C C . THR A 1 201 ? -5.099 11.320 -1.897 1.00 87.19 201 THR A C 1
ATOM 1584 O O . THR A 1 201 ? -4.908 10.487 -2.782 1.00 87.19 201 THR A O 1
ATOM 1587 N N . ASN A 1 202 ? -4.135 11.705 -1.073 1.00 91.81 202 ASN A N 1
ATOM 1588 C CA . ASN A 1 202 ? -2.798 11.136 -1.058 1.00 91.81 202 ASN A CA 1
ATOM 1589 C C . ASN A 1 202 ? -2.448 10.651 0.344 1.00 91.81 202 ASN A C 1
ATOM 1591 O O . ASN A 1 202 ? -2.814 11.294 1.331 1.00 91.81 202 ASN A O 1
ATOM 1595 N N . THR A 1 203 ? -1.696 9.555 0.425 1.00 94.31 203 THR A N 1
ATOM 1596 C CA . THR A 1 203 ? -1.069 9.106 1.666 1.00 94.31 203 THR A CA 1
ATOM 1597 C C . THR A 1 203 ? 0.419 9.403 1.651 1.00 94.31 203 THR A C 1
ATOM 1599 O O . THR A 1 203 ? 1.125 9.087 0.691 1.00 94.31 203 THR A O 1
ATOM 1602 N N . ARG A 1 204 ? 0.925 9.961 2.750 1.00 93.62 204 ARG A N 1
ATOM 1603 C CA . ARG A 1 204 ? 2.363 9.932 3.025 1.00 93.62 204 ARG A CA 1
ATOM 1604 C C . ARG A 1 204 ? 2.765 8.509 3.436 1.00 93.62 204 ARG A C 1
ATOM 1606 O O . ARG A 1 204 ? 2.016 7.827 4.134 1.00 93.62 204 ARG A O 1
ATOM 1613 N N . CYS A 1 205 ? 3.921 8.055 2.977 1.00 94.81 205 CYS A N 1
ATOM 1614 C CA . CYS A 1 205 ? 4.505 6.748 3.274 1.00 94.81 205 CYS A CA 1
ATOM 1615 C C . CYS A 1 205 ? 5.668 6.909 4.262 1.00 94.81 205 CYS A C 1
ATOM 1617 O O . CYS A 1 205 ? 6.173 8.015 4.444 1.00 94.81 205 CYS A O 1
ATOM 1619 N N . ARG A 1 206 ? 6.098 5.812 4.900 1.00 94.25 206 ARG A N 1
ATOM 1620 C CA . ARG A 1 206 ? 7.249 5.837 5.824 1.00 94.25 206 ARG A CA 1
ATOM 1621 C C . ARG A 1 206 ? 8.603 5.959 5.127 1.00 94.25 206 ARG A C 1
ATOM 1623 O O . ARG A 1 206 ? 9.597 6.214 5.797 1.00 94.25 206 ARG A O 1
ATOM 1630 N N . ASP A 1 207 ? 8.657 5.699 3.823 1.00 92.75 207 ASP A N 1
ATOM 1631 C CA . ASP A 1 207 ? 9.887 5.852 3.056 1.00 92.75 207 ASP A CA 1
ATOM 1632 C C . ASP A 1 207 ? 10.196 7.334 2.873 1.00 92.75 207 ASP A C 1
ATOM 1634 O O . ASP A 1 207 ? 9.311 8.139 2.578 1.00 92.75 207 ASP A O 1
ATOM 1638 N N . GLU A 1 208 ? 11.471 7.676 2.991 1.00 88.06 208 GLU A N 1
ATOM 1639 C CA . GLU A 1 208 ? 11.959 9.041 2.829 1.00 88.06 208 GLU A CA 1
ATOM 1640 C C . GLU A 1 208 ? 12.990 9.088 1.699 1.00 88.06 208 GLU A C 1
ATOM 1642 O O . GLU A 1 208 ? 13.777 8.154 1.511 1.00 88.06 208 GLU A O 1
ATOM 1647 N N . LEU A 1 209 ? 13.002 10.172 0.926 1.00 84.19 209 LEU A N 1
ATOM 1648 C CA . LEU A 1 209 ? 14.120 10.467 0.026 1.00 84.19 209 LEU A CA 1
ATOM 1649 C C . LEU A 1 209 ? 15.214 11.253 0.763 1.00 84.19 209 LEU A C 1
ATOM 1651 O O . LEU A 1 209 ? 15.113 11.557 1.954 1.00 84.19 209 LEU A O 1
ATOM 1655 N N . LEU A 1 210 ? 16.281 11.602 0.037 1.00 69.44 210 LEU A N 1
ATOM 1656 C CA . LEU A 1 210 ? 17.288 12.548 0.521 1.00 69.44 210 LEU A CA 1
ATOM 1657 C C . LEU A 1 210 ? 16.605 13.807 1.086 1.00 69.44 210 LEU A C 1
ATOM 1659 O O . LEU A 1 210 ? 15.723 14.362 0.432 1.00 69.44 210 LEU A O 1
ATOM 1663 N N . HIS A 1 211 ? 17.062 14.253 2.261 1.00 77.56 211 HIS A N 1
ATOM 1664 C CA . HIS A 1 211 ? 16.538 15.380 3.057 1.00 77.56 211 HIS A CA 1
ATOM 1665 C C . HIS A 1 211 ? 15.313 15.093 3.944 1.00 77.56 211 HIS A C 1
ATOM 1667 O O . HIS A 1 211 ? 14.747 16.031 4.498 1.00 77.56 211 HIS A O 1
ATOM 1673 N N . GLY A 1 212 ? 14.930 13.824 4.137 1.00 83.56 212 GLY A N 1
ATOM 1674 C CA . GLY A 1 212 ? 13.880 13.452 5.101 1.00 83.56 212 GLY A CA 1
ATOM 1675 C C . GLY A 1 212 ? 12.463 13.801 4.638 1.00 83.56 212 GLY A C 1
ATOM 1676 O O . GLY A 1 212 ? 11.534 13.880 5.440 1.00 83.56 212 GLY A O 1
ATOM 1677 N N . CYS A 1 213 ? 12.287 14.048 3.339 1.00 86.81 213 CYS A N 1
ATOM 1678 C CA . CYS A 1 213 ? 10.975 14.276 2.756 1.00 86.81 213 CYS A CA 1
ATOM 1679 C C . CYS A 1 213 ? 10.281 12.922 2.512 1.00 86.81 213 CYS A C 1
ATOM 1681 O O . CYS A 1 213 ? 10.859 12.059 1.837 1.00 86.81 213 CYS A O 1
ATOM 1683 N N . PRO A 1 214 ? 9.054 12.723 3.026 1.00 91.56 214 PRO A N 1
ATOM 1684 C CA . PRO A 1 214 ? 8.329 11.473 2.852 1.00 91.56 214 PRO A CA 1
ATOM 1685 C C . PRO A 1 214 ? 7.867 11.293 1.407 1.00 91.56 214 PRO A C 1
ATOM 1687 O O . PRO A 1 214 ? 7.481 12.253 0.731 1.00 91.56 214 PRO A O 1
ATOM 1690 N N . ILE A 1 215 ? 7.851 10.040 0.958 1.00 92.94 215 ILE A N 1
ATOM 1691 C CA . ILE A 1 215 ? 7.233 9.663 -0.313 1.00 92.94 215 ILE A CA 1
ATOM 1692 C C . ILE A 1 215 ? 5.713 9.725 -0.165 1.00 92.94 215 ILE A C 1
ATOM 1694 O O . ILE A 1 215 ? 5.146 9.331 0.854 1.00 92.94 215 ILE A O 1
ATOM 1698 N N . VAL A 1 216 ? 5.044 10.214 -1.200 1.00 93.50 216 VAL A N 1
ATOM 1699 C CA . VAL A 1 216 ? 3.595 10.341 -1.284 1.00 93.50 216 VAL A CA 1
ATOM 1700 C C . VAL A 1 216 ? 3.073 9.418 -2.380 1.00 93.50 216 VAL A C 1
ATOM 1702 O O . VAL A 1 216 ? 3.633 9.376 -3.476 1.00 93.50 216 VAL A O 1
ATOM 1705 N N . VAL A 1 217 ? 1.999 8.685 -2.078 1.00 95.44 217 VAL A N 1
ATOM 1706 C CA . VAL A 1 217 ? 1.299 7.803 -3.021 1.00 95.44 217 VAL A CA 1
ATOM 1707 C C . VAL A 1 217 ? -0.198 8.115 -3.002 1.00 95.44 217 VAL A C 1
ATOM 1709 O O . VAL A 1 217 ? -0.782 8.268 -1.930 1.00 95.44 217 VAL A O 1
ATOM 1712 N N . GLY A 1 218 ? -0.835 8.203 -4.169 1.00 95.00 218 GLY A N 1
ATOM 1713 C CA . GLY A 1 218 ? -2.280 8.435 -4.269 1.00 95.00 218 GLY A CA 1
ATOM 1714 C C . GLY A 1 218 ? -2.685 9.167 -5.544 1.00 95.00 218 GLY A C 1
ATOM 1715 O O . GLY A 1 218 ? -2.121 8.905 -6.612 1.00 95.00 218 GLY A O 1
ATOM 1716 N N . SER A 1 219 ? -3.675 10.061 -5.432 1.00 92.75 219 SER A N 1
ATOM 1717 C CA . SER A 1 219 ? -4.180 10.898 -6.529 1.00 92.75 219 SER A CA 1
ATOM 1718 C C . SER A 1 219 ? -4.548 10.049 -7.744 1.00 92.75 219 SER A C 1
ATOM 1720 O O . SER A 1 219 ? -4.202 10.355 -8.886 1.00 92.75 219 SER A O 1
ATOM 1722 N N . PHE A 1 220 ? -5.201 8.913 -7.493 1.00 94.38 220 PHE A N 1
ATOM 1723 C CA . PHE A 1 220 ? -5.411 7.917 -8.531 1.00 94.38 220 PHE A CA 1
ATOM 1724 C C . PHE A 1 220 ? -6.539 8.361 -9.471 1.00 94.38 220 PHE A C 1
ATOM 1726 O O . PHE A 1 220 ? -7.708 8.417 -9.082 1.00 94.38 220 PHE A O 1
ATOM 1733 N N . ARG A 1 221 ? -6.175 8.660 -10.725 1.00 93.00 221 ARG A N 1
ATOM 1734 C CA . ARG A 1 221 ? -7.083 9.039 -11.820 1.00 93.00 221 ARG A CA 1
ATOM 1735 C C . ARG A 1 221 ? -7.032 8.031 -12.975 1.00 93.00 221 ARG A C 1
ATOM 1737 O O . ARG A 1 221 ? -6.319 7.033 -12.923 1.00 93.00 221 ARG A O 1
ATOM 1744 N N . GLU A 1 222 ? -7.767 8.313 -14.048 1.00 93.31 222 GLU A N 1
ATOM 1745 C CA . GLU A 1 222 ? -7.710 7.549 -15.305 1.00 93.31 222 GLU A CA 1
ATOM 1746 C C . GLU A 1 222 ? -6.304 7.518 -15.913 1.00 93.31 222 GLU A C 1
ATOM 1748 O O . GLU A 1 222 ? -5.858 6.481 -16.386 1.00 93.31 222 GLU A O 1
ATOM 1753 N N . SER A 1 223 ? -5.565 8.625 -15.811 1.00 93.94 223 SER A N 1
ATOM 1754 C CA . SER A 1 223 ? -4.180 8.736 -16.284 1.00 93.94 223 SER A CA 1
ATOM 1755 C C . SER A 1 223 ? -3.151 7.986 -15.427 1.00 93.94 223 SER A C 1
ATOM 1757 O O . SER A 1 223 ? -1.962 8.073 -15.722 1.00 93.94 223 SER A O 1
ATOM 1759 N N . GLY A 1 224 ? -3.573 7.348 -14.330 1.00 95.44 224 GLY A N 1
ATOM 1760 C CA . GLY A 1 224 ? -2.693 6.673 -13.379 1.00 95.44 224 GLY A CA 1
ATOM 1761 C C . GLY A 1 224 ? -2.622 7.332 -12.000 1.00 95.44 224 GLY A C 1
ATOM 1762 O O . GLY A 1 224 ? -3.269 8.350 -11.736 1.00 95.44 224 GLY A O 1
ATOM 1763 N N . MET A 1 225 ? -1.834 6.716 -11.118 1.00 95.88 225 MET A N 1
ATOM 1764 C CA . MET A 1 225 ? -1.544 7.195 -9.759 1.00 95.88 225 MET A CA 1
ATOM 1765 C C . MET A 1 225 ? -0.238 7.991 -9.698 1.00 95.88 225 MET A C 1
ATOM 1767 O O . MET A 1 225 ? 0.591 7.921 -10.607 1.00 95.88 225 MET A O 1
ATOM 1771 N N . CYS A 1 226 ? -0.037 8.732 -8.616 1.00 94.62 226 CYS A N 1
ATOM 1772 C CA . CYS A 1 226 ? 1.154 9.542 -8.396 1.00 94.62 226 CYS A CA 1
ATOM 1773 C C . CYS A 1 226 ? 2.057 8.896 -7.335 1.00 94.62 226 CYS A C 1
ATOM 1775 O O . CYS A 1 226 ? 1.561 8.456 -6.300 1.00 94.62 226 CYS A O 1
ATOM 1777 N N . VAL A 1 227 ? 3.370 8.872 -7.589 1.00 94.25 227 VAL A N 1
ATOM 1778 C CA . VAL A 1 227 ? 4.429 8.459 -6.654 1.00 94.25 227 VAL A CA 1
ATOM 1779 C C . VAL A 1 227 ? 5.565 9.485 -6.716 1.00 94.25 227 VAL A C 1
ATOM 1781 O O . VAL A 1 227 ? 6.370 9.496 -7.651 1.00 94.25 227 VAL A O 1
ATOM 1784 N N . TYR A 1 228 ? 5.625 10.376 -5.731 1.00 89.69 228 TYR A N 1
ATOM 1785 C CA . TYR A 1 228 ? 6.558 11.509 -5.717 1.00 89.69 228 TYR A CA 1
ATOM 1786 C C . TYR A 1 228 ? 6.958 11.875 -4.284 1.00 89.69 228 TYR A C 1
ATOM 1788 O O . TYR A 1 228 ? 6.234 11.554 -3.343 1.00 89.69 228 TYR A O 1
ATOM 1796 N N . ASP A 1 229 ? 8.106 12.523 -4.086 1.00 83.44 229 ASP A N 1
ATOM 1797 C CA . ASP A 1 229 ? 8.418 13.179 -2.813 1.00 83.44 229 ASP A CA 1
ATOM 1798 C C . ASP A 1 229 ? 7.828 14.580 -2.776 1.00 83.44 229 ASP A C 1
ATOM 1800 O O . ASP A 1 229 ? 7.705 15.274 -3.785 1.00 83.44 229 ASP A O 1
ATOM 1804 N N . TYR A 1 230 ? 7.463 15.020 -1.579 1.00 71.88 230 TYR A N 1
ATOM 1805 C CA . TYR A 1 230 ? 7.041 16.396 -1.413 1.00 71.88 230 TYR A CA 1
ATOM 1806 C C . TYR A 1 230 ? 8.271 17.292 -1.266 1.00 71.88 230 TYR A C 1
ATOM 1808 O O . TYR A 1 230 ? 8.980 17.179 -0.276 1.00 71.88 230 TYR A O 1
ATOM 1816 N N . HIS A 1 231 ? 8.514 18.207 -2.211 1.00 62.97 231 HIS A N 1
ATOM 1817 C CA . HIS A 1 231 ? 9.672 19.118 -2.177 1.00 62.97 231 HIS A CA 1
ATOM 1818 C C . HIS A 1 231 ? 9.737 20.027 -0.935 1.00 62.97 231 HIS A C 1
ATOM 1820 O O . HIS A 1 231 ? 10.781 20.607 -0.647 1.00 62.97 231 HIS A O 1
ATOM 1826 N N . SER A 1 232 ? 8.648 20.148 -0.181 1.00 58.81 232 SER A N 1
ATOM 1827 C CA . SER A 1 232 ? 8.598 20.868 1.086 1.00 58.81 232 SER A CA 1
ATOM 1828 C C . SER A 1 232 ? 8.216 19.923 2.222 1.00 58.81 232 SER A C 1
ATOM 1830 O O . SER A 1 232 ? 7.048 19.809 2.592 1.00 58.81 232 SER A O 1
ATOM 1832 N N . CYS A 1 233 ? 9.212 19.296 2.860 1.00 57.59 233 CYS A N 1
ATOM 1833 C CA . CYS A 1 233 ? 8.970 18.515 4.078 1.00 57.59 233 CYS A CA 1
ATOM 1834 C C . CYS A 1 233 ? 8.355 19.370 5.226 1.00 57.59 233 CYS A C 1
ATOM 1836 O O . CYS A 1 233 ? 7.918 18.821 6.235 1.00 57.59 233 CYS A O 1
ATOM 1838 N N . GLY A 1 234 ? 8.310 20.705 5.077 1.00 59.75 234 GLY A N 1
ATOM 1839 C CA . GLY A 1 234 ? 7.790 21.661 6.058 1.00 59.75 234 GLY A CA 1
ATOM 1840 C C . GLY A 1 234 ? 6.443 22.322 5.740 1.00 59.75 234 GLY A C 1
ATOM 1841 O O . GLY A 1 234 ? 5.988 23.107 6.568 1.00 59.75 234 GLY A O 1
ATOM 1842 N N . THR A 1 235 ? 5.796 22.057 4.597 1.00 62.97 235 THR A N 1
ATOM 1843 C CA . THR A 1 235 ? 4.444 22.595 4.350 1.00 62.97 235 THR A CA 1
ATOM 1844 C C . THR A 1 235 ? 3.392 21.501 4.390 1.00 62.97 235 THR A C 1
ATOM 1846 O O . THR A 1 235 ? 3.626 20.341 4.046 1.00 62.97 235 THR A O 1
ATOM 1849 N N . ASP A 1 236 ? 2.220 21.886 4.872 1.00 64.56 236 ASP A N 1
ATOM 1850 C CA . ASP A 1 236 ? 1.031 21.062 4.856 1.00 64.56 236 ASP A CA 1
ATOM 1851 C C . ASP A 1 236 ? 0.365 21.116 3.475 1.00 64.56 236 ASP A C 1
ATOM 1853 O O . ASP A 1 236 ? 0.346 22.158 2.822 1.00 64.56 236 ASP A O 1
ATOM 1857 N N . VAL A 1 237 ? -0.068 19.960 2.978 1.00 61.25 237 VAL A N 1
ATOM 1858 C CA . VAL A 1 237 ? -0.330 19.734 1.542 1.00 61.25 237 VAL A CA 1
ATOM 1859 C C . VAL A 1 237 ? -1.639 18.998 1.311 1.00 61.25 237 VAL A C 1
ATOM 1861 O O . VAL A 1 237 ? -1.840 18.376 0.271 1.00 61.25 237 VAL A O 1
ATOM 1864 N N . GLY A 1 238 ? -2.521 18.994 2.310 1.00 74.81 238 GLY A N 1
ATOM 1865 C CA . GLY A 1 238 ? -3.811 18.313 2.231 1.00 74.81 238 GLY A CA 1
ATOM 1866 C C . GLY A 1 238 ? -3.743 16.791 2.346 1.00 74.81 238 GLY A C 1
ATOM 1867 O O . GLY A 1 238 ? -4.715 16.187 2.788 1.00 74.81 238 GLY A O 1
ATOM 1868 N N . GLY A 1 239 ? -2.604 16.167 2.029 1.00 83.25 239 GLY A N 1
ATOM 1869 C CA . GLY A 1 239 ? -2.420 14.719 2.124 1.00 83.25 239 GLY A CA 1
ATOM 1870 C C . GLY A 1 239 ? -2.5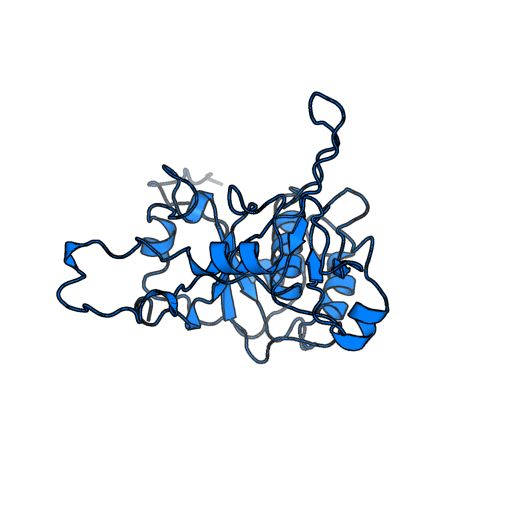75 14.199 3.555 1.00 83.25 239 GLY A C 1
ATOM 1871 O O . GLY A 1 239 ? -2.164 14.854 4.514 1.00 83.25 239 GLY A O 1
ATOM 1872 N N . GLY A 1 240 ? -3.155 13.010 3.698 1.00 90.56 240 GLY A N 1
ATOM 1873 C CA . GLY A 1 240 ? -3.311 12.317 4.975 1.00 90.56 240 GLY A CA 1
ATOM 1874 C C . GLY A 1 240 ? -2.382 11.112 5.104 1.00 90.56 240 GLY A C 1
ATOM 1875 O O . GLY A 1 240 ? -1.350 11.024 4.434 1.00 90.56 240 GLY A O 1
ATOM 1876 N N . VAL A 1 241 ? -2.750 10.173 5.977 1.00 92.75 241 VAL A N 1
ATOM 1877 C CA . VAL A 1 241 ? -2.027 8.911 6.159 1.00 92.75 241 VAL A CA 1
ATOM 1878 C C . VAL A 1 241 ? -2.960 7.709 6.120 1.00 92.75 241 VAL A C 1
ATOM 1880 O O . VAL A 1 241 ? -3.923 7.638 6.872 1.00 92.75 241 VAL A O 1
ATOM 1883 N N . VAL A 1 242 ? -2.658 6.744 5.263 1.00 96.00 242 VAL A N 1
ATOM 1884 C CA . VAL A 1 242 ? -3.132 5.363 5.362 1.00 96.00 242 VAL A CA 1
ATOM 1885 C C . VAL A 1 242 ? -2.226 4.635 6.345 1.00 96.00 242 VAL A C 1
ATOM 1887 O O . VAL A 1 242 ? -1.026 4.897 6.418 1.00 96.00 242 VAL A O 1
ATOM 1890 N N . VAL A 1 243 ? -2.790 3.701 7.101 1.00 95.81 243 VAL A N 1
ATOM 1891 C CA . VAL A 1 243 ? -2.025 2.857 8.019 1.00 95.81 243 VAL A CA 1
ATOM 1892 C C . VAL A 1 243 ? -2.088 1.401 7.598 1.00 95.81 243 VAL A C 1
ATOM 1894 O O . VAL A 1 243 ? -3.081 0.929 7.042 1.00 95.81 243 VAL A O 1
ATOM 1897 N N . CYS A 1 244 ? -1.013 0.681 7.879 1.00 96.06 244 CYS A N 1
ATOM 1898 C CA . CYS A 1 244 ? -0.910 -0.745 7.665 1.00 96.06 244 CYS A CA 1
ATOM 1899 C C . CYS A 1 244 ? -0.298 -1.436 8.879 1.00 96.06 244 CYS A C 1
ATOM 1901 O O . CYS A 1 244 ? 0.340 -0.821 9.731 1.00 96.06 244 CYS A O 1
ATOM 1903 N N . MET A 1 245 ? -0.447 -2.746 8.906 1.00 93.62 245 MET A N 1
ATOM 1904 C CA . MET A 1 245 ? 0.026 -3.620 9.958 1.00 93.62 245 MET A CA 1
ATOM 1905 C C . MET A 1 245 ? 0.650 -4.848 9.297 1.00 93.62 245 MET A C 1
ATOM 1907 O O . MET A 1 245 ? -0.014 -5.525 8.513 1.00 93.62 245 MET A O 1
ATOM 1911 N N . LYS A 1 246 ? 1.921 -5.134 9.593 1.00 93.81 246 LYS A N 1
ATOM 1912 C CA . LYS A 1 246 ? 2.558 -6.385 9.162 1.00 93.81 246 LYS A CA 1
ATOM 1913 C C . LYS A 1 246 ? 2.130 -7.494 10.106 1.00 93.81 246 LYS A C 1
ATOM 1915 O O . LYS A 1 246 ? 2.281 -7.354 11.317 1.00 93.81 246 LYS A O 1
ATOM 1920 N N . LEU A 1 247 ? 1.607 -8.590 9.568 1.00 90.25 247 LEU A N 1
ATOM 1921 C CA . LEU A 1 247 ? 1.074 -9.655 10.420 1.00 90.25 247 LEU A CA 1
ATOM 1922 C C . LEU A 1 247 ? 2.168 -10.401 11.197 1.00 90.25 247 LEU A C 1
ATOM 1924 O O . LEU A 1 247 ? 1.905 -10.887 12.294 1.00 90.25 247 LEU A O 1
ATOM 1928 N N . ASP A 1 248 ? 3.398 -10.423 10.683 1.00 85.12 248 ASP A N 1
ATOM 1929 C CA . ASP A 1 248 ? 4.541 -11.064 11.348 1.00 85.12 248 ASP A CA 1
ATOM 1930 C C . ASP A 1 248 ? 4.986 -10.344 12.630 1.00 85.12 248 ASP A C 1
ATOM 1932 O O . ASP A 1 248 ? 5.594 -10.973 13.507 1.00 85.12 248 ASP A O 1
ATOM 1936 N N . ASP A 1 249 ? 4.647 -9.054 12.749 1.00 80.75 249 ASP A N 1
ATOM 1937 C CA . ASP A 1 249 ? 4.985 -8.199 13.890 1.00 80.75 249 ASP A CA 1
ATOM 1938 C C . ASP A 1 249 ? 4.068 -8.452 15.101 1.00 80.75 249 ASP A C 1
ATOM 1940 O O . ASP A 1 249 ? 4.371 -8.000 16.206 1.00 80.75 249 ASP A O 1
ATOM 1944 N N . ILE A 1 250 ? 2.960 -9.181 14.923 1.00 75.25 250 ILE A N 1
ATOM 1945 C CA . ILE A 1 250 ? 1.942 -9.369 15.961 1.00 75.25 250 ILE A CA 1
ATOM 1946 C C . ILE A 1 250 ? 2.121 -10.748 16.577 1.00 75.25 250 ILE A C 1
ATOM 1948 O O . ILE A 1 250 ? 1.692 -11.772 16.034 1.00 75.25 250 ILE A O 1
ATOM 1952 N N . LYS A 1 251 ? 2.784 -10.777 17.731 1.00 70.62 251 LYS A N 1
ATOM 1953 C CA . LYS A 1 251 ? 3.098 -12.018 18.448 1.00 70.62 251 LYS A CA 1
ATOM 1954 C C . LYS A 1 251 ? 1.830 -12.768 18.857 1.00 70.62 251 LYS A C 1
ATOM 1956 O O . LYS A 1 251 ? 1.826 -13.991 18.856 1.00 70.62 251 LYS A O 1
ATOM 1961 N N . GLU A 1 252 ? 0.758 -12.039 19.136 1.00 65.12 252 GLU A N 1
ATOM 1962 C CA . GLU A 1 252 ? -0.529 -12.527 19.631 1.00 65.12 252 GLU A CA 1
ATOM 1963 C C . GLU A 1 252 ? -1.381 -13.216 18.551 1.00 65.12 252 GLU A C 1
ATOM 1965 O O . GLU A 1 252 ? -2.405 -13.828 18.869 1.00 65.12 252 GLU A O 1
ATOM 1970 N N . LEU A 1 253 ? -0.993 -13.105 17.274 1.00 57.81 253 LEU A N 1
ATOM 1971 C CA . LEU A 1 253 ? -1.677 -13.781 16.171 1.00 57.81 253 LEU A CA 1
ATOM 1972 C C . LEU A 1 253 ? -1.039 -15.125 15.777 1.00 57.81 253 LEU A C 1
ATOM 1974 O O . LEU A 1 253 ? -1.683 -15.882 15.039 1.00 57.81 253 LEU A O 1
ATOM 1978 N N . LYS A 1 254 ? 0.186 -15.411 16.245 1.00 56.72 254 LYS A N 1
ATOM 1979 C CA . LYS A 1 254 ? 0.906 -16.678 16.014 1.00 56.72 254 LYS A CA 1
ATOM 1980 C C . LYS A 1 254 ? 0.300 -17.805 16.854 1.00 56.72 254 LYS A C 1
ATOM 1982 O O . LYS A 1 254 ? 0.055 -18.890 16.275 1.00 56.72 254 LYS A O 1
#

Secondary structure (DSSP, 8-state):
-------TT-----EE-HHHHHHHT---S--PPPPTTHHHHHHSBPSSSTT-BHHHHEEEEEE-SEETTEEP-HHHHHHHTTS-SSS----EEEE-HHHHHHTTT---SS-EEEEEESSPPTT-SS--HHHHHHHHHH-----S-GGG--S--STTGGG--S-BPPPHHHHHHHHHHHHHHHSPPTTBPBS--TTS--B--EEEEEEE-TTSPEEEEEEEETTEEEEEE-S-TTS--S-B---EEEGGG-GGG-

Organism: Guillardia theta (strain CCMP2712) (NCBI:txid905079)

Sequence (254 aa):
MGKEEPGAGGMAWAKFGKEEWGRYFGLVPDEPALPRRIKALMGASCPIWKGKKVCETHLLVLVPSTLNSRRMCMNLMAEVMQAPKEGNACSIRYYWDKMKAQRGLEGPEACYWILIAKDILPRSTNKLYQDQQALARALQVELVQPEDIKLVQGASYLQNSPYKMPTALEMVITMVLWYASTGERLLKETSEEEGGKQSWTNTRCRDELLHGCPIVVGSFRESGMCVYDYHSCGTDVGGGVVVCMKLDDIKELK

pLDDT: mean 84.13, std 18.8, range [29.78, 98.62]

Radius of gyration: 18.67 Å; chains: 1; bounding box: 44×52×54 Å

Foldseek 3Di:
DDDDDDPDDDPDAAEAFQVLCCQWFAGFPDTDDFFPCVVVQQQDADLQDGPDGLRVWKHKYKFACDGPNHGQFQLSLQVRQQPIPAFDRFHALADDPQCCVPGRRDHDPGIFIKIWTLAFRPPQFQDQPVVLQLVQLVPAPPVDPVVNPDDDDDPPSSRQRLKGFAAPSRVSSVQSSCCRPPVDGRLAWDCDDDPRDTQRSKAFGPDAGPPRFTWIWHNQDRNHIHTGTDPCSPGRDRYGTIIMGTSVSDPPRD